Protein AF-A0A7S0U977-F1 (afdb_monomer)

InterPro domains:
  IPR024862 Transient receptor potential cation channel subfamily V [PTHR10582] (1-166)
  IPR056336 Calcium channel YVC1-like, C-terminal transmembrane domain [PF23317] (5-130)

Mean predicted aligned error: 15.38 Å

Solvent-accessible surface area (backbone atoms only — not comparable to full-atom values): 10959 Å² total; per-residue (Å²): 143,74,68,71,75,55,54,59,56,52,52,52,50,51,52,48,53,58,59,46,47,53,57,50,50,55,55,48,52,55,52,42,54,53,52,11,50,54,49,34,57,66,53,60,80,59,80,62,96,74,80,43,61,67,53,26,40,49,50,48,52,28,32,73,71,68,65,60,82,80,79,67,81,80,56,89,78,59,55,78,68,53,53,54,49,52,52,50,51,51,52,48,48,38,53,52,49,51,54,50,5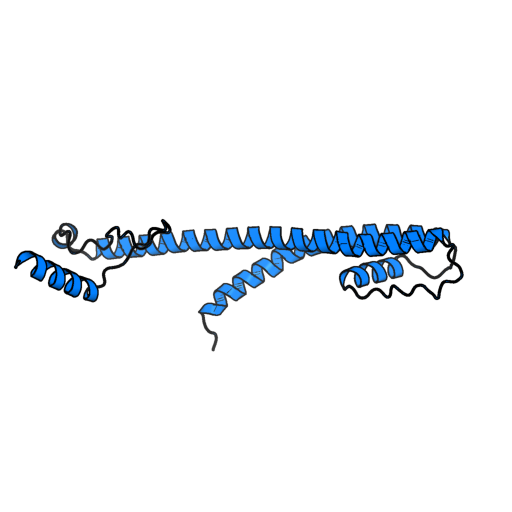1,52,54,52,48,50,53,47,50,50,51,53,49,50,53,50,52,52,51,51,54,52,51,50,50,52,53,49,52,50,52,54,54,51,54,64,67,74,50,52,81,71,56,75,69,38,77,90,70,54,66,71,54,90,52,92,67,62,100,78,79,60,84,55,82,54,73,74,50,75,73,56,50,54,54,52,52,53,55,56,54,54,70,73,75,114

Structure (mmCIF, N/CA/C/O backbone):
data_AF-A0A7S0U977-F1
#
_entry.id   AF-A0A7S0U977-F1
#
loop_
_atom_site.group_PDB
_atom_site.id
_atom_site.type_symbol
_atom_site.label_atom_id
_atom_site.label_alt_id
_atom_site.label_comp_id
_atom_site.label_asym_id
_atom_site.label_entity_id
_atom_site.label_seq_id
_atom_site.pdbx_PDB_ins_code
_atom_site.Cartn_x
_atom_site.Cartn_y
_atom_site.Cartn_z
_atom_site.occupancy
_atom_site.B_iso_or_equiv
_atom_site.auth_seq_id
_atom_site.auth_comp_id
_atom_site.auth_asym_id
_atom_site.auth_atom_id
_atom_site.pdbx_PDB_model_num
ATOM 1 N N . MET A 1 1 ? -4.313 -23.084 24.918 1.00 42.81 1 MET A N 1
ATOM 2 C CA . MET A 1 1 ? -3.864 -21.935 25.731 1.00 42.81 1 MET A CA 1
ATOM 3 C C . MET A 1 1 ? -3.754 -20.744 24.795 1.00 42.81 1 MET A C 1
ATOM 5 O O . MET A 1 1 ? -2.821 -20.695 24.010 1.00 42.81 1 MET A O 1
ATOM 9 N N . GLY A 1 2 ? -4.759 -19.874 24.771 1.00 50.16 2 GLY A N 1
ATOM 10 C CA . GLY A 1 2 ? -4.751 -18.655 23.964 1.00 50.16 2 GLY A CA 1
ATOM 11 C C . GLY A 1 2 ? -5.251 -17.534 24.854 1.00 50.16 2 GLY A C 1
ATOM 12 O O . GLY A 1 2 ? -6.345 -17.649 25.396 1.00 50.16 2 GLY A O 1
ATOM 13 N N . PHE A 1 3 ? -4.422 -16.521 25.080 1.00 55.84 3 PHE A N 1
ATOM 14 C CA . PHE A 1 3 ? -4.807 -15.356 25.865 1.00 55.84 3 PHE A CA 1
ATOM 15 C C . PHE A 1 3 ? -5.914 -14.614 25.094 1.00 55.84 3 PHE A C 1
ATOM 17 O O . PHE A 1 3 ? -5.659 -14.158 23.974 1.00 55.84 3 PHE A O 1
ATOM 24 N N . PRO A 1 4 ? -7.145 -14.526 25.630 1.00 61.62 4 PRO A N 1
ATOM 25 C CA . PRO A 1 4 ? -8.292 -13.964 24.914 1.00 61.62 4 PRO A CA 1
ATOM 26 C C . PRO A 1 4 ? -8.105 -12.487 24.531 1.00 61.62 4 PRO A C 1
ATOM 28 O O . PRO A 1 4 ? -8.719 -12.033 23.569 1.00 61.62 4 PRO A O 1
ATOM 31 N N . GLU A 1 5 ? -7.203 -11.768 25.203 1.00 61.00 5 GLU A N 1
ATOM 32 C CA . GLU A 1 5 ? -6.876 -10.369 24.900 1.00 61.00 5 GLU A CA 1
ATOM 33 C C . GLU A 1 5 ? -6.228 -10.176 23.519 1.00 61.00 5 GLU A C 1
ATOM 35 O O . GLU A 1 5 ? -6.575 -9.239 22.802 1.00 61.00 5 GLU A O 1
ATOM 40 N N . TYR A 1 6 ? -5.358 -11.089 23.070 1.00 73.94 6 TYR A N 1
ATOM 41 C CA . TYR A 1 6 ? -4.722 -10.962 21.749 1.00 73.94 6 TYR A CA 1
ATOM 42 C C . TYR A 1 6 ? -5.617 -11.448 20.605 1.00 73.94 6 TYR A C 1
ATOM 44 O O . TYR A 1 6 ? -5.390 -11.083 19.454 1.00 73.94 6 TYR A O 1
ATOM 52 N N . GLY A 1 7 ? -6.650 -12.246 20.896 1.00 75.62 7 GLY A N 1
ATOM 53 C CA . GLY A 1 7 ? -7.546 -12.789 19.873 1.00 75.62 7 GLY A CA 1
ATOM 54 C C . GLY A 1 7 ? -8.284 -11.692 19.106 1.00 75.62 7 GLY A C 1
ATOM 55 O O . GLY A 1 7 ? -8.335 -11.722 17.878 1.00 75.62 7 GLY A O 1
ATOM 56 N N . HIS A 1 8 ? -8.789 -10.683 19.817 1.00 74.25 8 HIS A N 1
ATOM 57 C CA . HIS A 1 8 ? -9.480 -9.555 19.195 1.00 74.25 8 HIS A CA 1
ATOM 58 C C . HIS A 1 8 ? -8.534 -8.714 18.323 1.00 74.25 8 HIS A C 1
ATOM 60 O O . HIS A 1 8 ? -8.847 -8.441 17.166 1.00 74.25 8 HIS A O 1
ATOM 66 N N . PHE A 1 9 ? -7.340 -8.397 18.832 1.00 74.12 9 PHE A N 1
ATOM 67 C CA . PHE A 1 9 ? -6.324 -7.648 18.089 1.00 74.12 9 PHE A CA 1
ATOM 68 C C . PHE A 1 9 ? -5.865 -8.376 16.816 1.00 74.12 9 PHE A C 1
ATOM 70 O O . PHE A 1 9 ? -5.783 -7.774 15.746 1.00 74.12 9 PHE A O 1
ATOM 77 N N . VAL A 1 10 ? -5.616 -9.686 16.901 1.00 80.94 10 VAL A N 1
ATOM 78 C CA . VAL A 1 10 ? -5.205 -10.491 15.741 1.00 80.94 10 VAL A CA 1
ATOM 79 C C . VAL A 1 10 ? -6.314 -10.545 14.689 1.00 80.94 10 VAL A C 1
ATOM 81 O O . VAL A 1 10 ? -6.022 -10.431 13.502 1.00 80.94 10 VAL A O 1
ATOM 84 N N . LEU A 1 11 ? -7.583 -10.666 15.092 1.00 79.06 11 LEU A N 1
ATOM 85 C CA . LEU A 1 11 ? -8.711 -10.643 14.154 1.00 79.06 11 LEU A CA 1
ATOM 86 C C . LEU A 1 11 ? -8.846 -9.284 13.450 1.00 79.06 11 LEU A C 1
ATOM 88 O O . LEU A 1 11 ? -9.057 -9.258 12.237 1.00 79.06 11 LEU A O 1
ATOM 92 N N . MET A 1 12 ? -8.657 -8.177 14.176 1.00 78.94 12 MET A N 1
ATOM 93 C CA . MET A 1 12 ? -8.619 -6.832 13.587 1.00 78.94 12 MET A CA 1
ATOM 94 C C . MET A 1 12 ? -7.490 -6.700 12.560 1.00 78.94 12 MET A C 1
ATOM 96 O O . MET A 1 12 ? -7.711 -6.240 11.439 1.00 78.94 12 MET A O 1
ATOM 100 N N . LEU A 1 13 ? -6.285 -7.149 12.921 1.00 80.69 13 LEU A N 1
ATOM 101 C CA . LEU A 1 13 ? -5.120 -7.106 12.042 1.00 80.69 13 LEU A CA 1
ATOM 102 C C . LEU A 1 13 ? -5.326 -7.961 10.789 1.00 80.69 13 LEU A C 1
ATOM 104 O O . LEU A 1 13 ? -5.004 -7.521 9.690 1.00 80.69 13 LEU A O 1
ATOM 108 N N . MET A 1 14 ? -5.906 -9.153 10.926 1.00 83.12 14 MET A N 1
ATOM 109 C CA . MET A 1 14 ? -6.178 -10.037 9.791 1.00 83.12 14 MET A CA 1
ATOM 110 C C . MET A 1 14 ? -7.205 -9.447 8.819 1.00 83.12 14 MET A C 1
ATOM 112 O O . MET A 1 14 ? -7.053 -9.606 7.608 1.00 83.12 14 MET A O 1
ATOM 116 N N . GLN A 1 15 ? -8.226 -8.745 9.317 1.00 79.62 15 GLN A N 1
ATOM 117 C CA . GLN A 1 15 ? -9.212 -8.071 8.465 1.00 79.62 15 GLN A CA 1
ATOM 118 C C . GLN A 1 15 ? -8.589 -6.909 7.687 1.00 79.62 15 GLN A C 1
ATOM 120 O O . GLN A 1 15 ? -8.769 -6.828 6.468 1.00 79.62 15 GLN A O 1
ATOM 125 N N . MET A 1 16 ? -7.793 -6.080 8.368 1.00 80.12 16 MET A N 1
ATOM 126 C CA . MET A 1 16 ? -7.003 -5.013 7.747 1.00 80.12 16 MET A CA 1
ATOM 127 C C . MET A 1 16 ? -6.047 -5.572 6.683 1.00 80.12 16 MET A C 1
ATOM 129 O O . MET A 1 16 ? -6.066 -5.148 5.527 1.00 80.12 16 MET A O 1
ATOM 133 N N . LEU A 1 17 ? -5.282 -6.612 7.027 1.00 82.00 17 LEU A N 1
ATOM 134 C CA . LEU A 1 17 ? -4.337 -7.249 6.113 1.00 82.00 17 LEU A CA 1
ATOM 135 C C . LEU A 1 17 ? -5.043 -7.858 4.899 1.00 82.00 17 LEU A C 1
ATOM 137 O O . LEU A 1 17 ? -4.557 -7.720 3.787 1.00 82.00 17 LEU A O 1
ATOM 141 N N . GLN A 1 18 ? -6.197 -8.505 5.044 1.00 81.38 18 GLN A N 1
ATOM 142 C CA . GLN A 1 18 ? -6.875 -9.087 3.884 1.00 81.38 18 GLN A CA 1
ATOM 143 C C . GLN A 1 18 ? -7.527 -8.039 2.978 1.00 81.38 18 GLN A C 1
ATOM 145 O O . GLN A 1 18 ? -7.440 -8.159 1.754 1.00 81.38 18 GLN A O 1
ATOM 150 N N . GLN A 1 19 ? -8.224 -7.050 3.534 1.00 80.25 19 GLN A N 1
ATOM 151 C CA . GLN A 1 19 ? -8.992 -6.099 2.731 1.00 80.25 19 GLN A CA 1
ATOM 152 C C . GLN A 1 19 ? -8.109 -5.023 2.097 1.00 80.25 19 GLN A C 1
ATOM 154 O O . GLN A 1 19 ? -8.249 -4.746 0.899 1.00 80.25 19 GLN A O 1
ATOM 159 N N . ASP A 1 20 ? -7.193 -4.452 2.874 1.00 82.75 20 ASP A N 1
ATOM 160 C CA . ASP A 1 20 ? -6.432 -3.280 2.448 1.00 82.75 20 ASP A CA 1
ATOM 161 C C . ASP A 1 20 ? -5.230 -3.691 1.592 1.00 82.75 20 ASP A C 1
ATOM 163 O O . ASP A 1 20 ? -4.951 -3.045 0.578 1.00 82.75 20 ASP A O 1
ATOM 167 N N . MET A 1 21 ? -4.618 -4.853 1.866 1.00 83.19 21 MET A N 1
ATOM 168 C CA . MET A 1 21 ? -3.539 -5.377 1.015 1.00 83.19 21 MET A CA 1
ATOM 169 C C . MET A 1 21 ? -4.013 -5.761 -0.388 1.00 83.19 21 MET A C 1
ATOM 171 O O . MET A 1 21 ? -3.238 -5.649 -1.335 1.00 83.19 21 MET A O 1
ATOM 175 N N . ARG A 1 22 ? -5.272 -6.190 -0.574 1.00 84.56 22 ARG A N 1
ATOM 176 C CA . ARG A 1 22 ? -5.789 -6.506 -1.923 1.00 84.56 22 ARG A CA 1
ATOM 177 C C . ARG A 1 22 ? -5.896 -5.260 -2.797 1.00 84.56 22 ARG A C 1
ATOM 179 O O . ARG A 1 22 ? -5.489 -5.288 -3.955 1.00 84.56 22 ARG A O 1
ATOM 186 N N . LYS A 1 23 ? -6.422 -4.164 -2.243 1.00 82.44 23 LYS A N 1
ATOM 187 C CA . LYS A 1 23 ? -6.520 -2.873 -2.945 1.00 82.44 23 LYS A CA 1
ATOM 188 C C . LYS A 1 23 ? -5.128 -2.305 -3.221 1.00 82.44 23 LYS A C 1
ATOM 190 O O . LYS A 1 23 ? -4.856 -1.858 -4.332 1.00 82.44 23 LYS A O 1
ATOM 195 N N . PHE A 1 24 ? -4.234 -2.407 -2.240 1.00 82.81 24 PHE A N 1
ATOM 196 C CA . PHE A 1 24 ? -2.827 -2.041 -2.371 1.00 82.81 24 PHE A CA 1
ATOM 197 C C . PHE A 1 24 ? -2.136 -2.800 -3.510 1.00 82.81 24 PHE A C 1
ATOM 199 O O . PHE A 1 24 ? -1.517 -2.187 -4.377 1.00 82.81 24 PHE A O 1
ATOM 206 N N . PHE A 1 25 ? -2.296 -4.126 -3.556 1.00 85.94 25 PHE A N 1
ATOM 207 C CA . PHE A 1 25 ? -1.693 -4.957 -4.593 1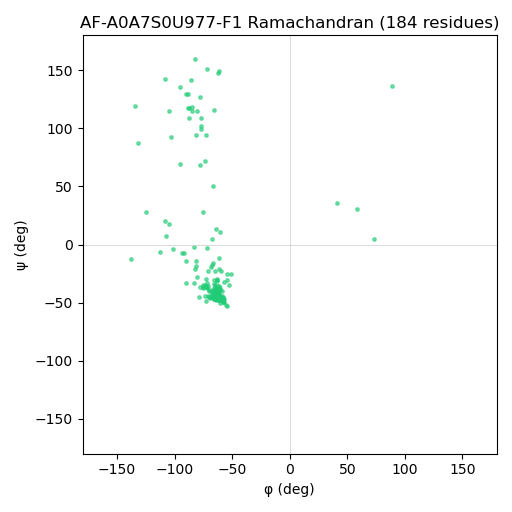.00 85.94 25 PHE A CA 1
ATOM 208 C C . PHE A 1 25 ? -2.228 -4.609 -5.988 1.00 85.94 25 PHE A C 1
ATOM 210 O O . PHE A 1 25 ? -1.456 -4.556 -6.941 1.00 85.94 25 PHE A O 1
ATOM 217 N N . ALA A 1 26 ? -3.521 -4.298 -6.116 1.00 88.69 26 ALA A N 1
ATOM 218 C CA . ALA A 1 26 ? -4.096 -3.868 -7.391 1.00 88.69 26 ALA A CA 1
ATOM 219 C C . ALA A 1 26 ? -3.459 -2.565 -7.910 1.00 88.69 26 ALA A C 1
ATOM 221 O O . ALA A 1 26 ? -3.081 -2.489 -9.078 1.00 88.69 26 ALA A O 1
ATOM 222 N N . ILE A 1 27 ? -3.288 -1.561 -7.042 1.00 88.12 27 ILE A N 1
ATOM 223 C CA . ILE A 1 27 ? -2.632 -0.291 -7.397 1.00 88.12 27 ILE A CA 1
ATOM 224 C C . ILE A 1 27 ? -1.157 -0.526 -7.743 1.00 88.12 27 ILE A C 1
ATOM 226 O O . ILE A 1 27 ? -0.656 0.019 -8.727 1.00 88.12 27 ILE A O 1
ATOM 230 N N . TYR A 1 28 ? -0.475 -1.381 -6.978 1.00 88.50 28 TYR A N 1
ATOM 231 C CA . TYR A 1 28 ? 0.904 -1.764 -7.256 1.00 88.50 28 TYR A CA 1
ATOM 232 C C . TYR A 1 28 ? 1.066 -2.388 -8.647 1.00 88.50 28 TYR A C 1
ATOM 234 O O . TYR A 1 28 ? 1.952 -1.976 -9.392 1.00 88.50 28 TYR A O 1
ATOM 242 N N . VAL A 1 29 ? 0.196 -3.327 -9.030 1.00 90.31 29 VAL A N 1
ATOM 243 C CA . VAL A 1 29 ? 0.248 -3.967 -10.353 1.00 90.31 29 VAL A CA 1
ATOM 244 C C . VAL A 1 29 ? 0.111 -2.931 -11.476 1.00 90.31 29 VAL A C 1
ATOM 246 O O . VAL A 1 29 ? 0.851 -3.007 -12.453 1.00 90.31 29 VAL A O 1
ATOM 249 N N . ILE A 1 30 ? -0.757 -1.923 -11.328 1.00 91.31 30 ILE A N 1
ATOM 250 C CA . ILE A 1 30 ? -0.905 -0.842 -12.321 1.00 91.31 30 ILE A CA 1
ATOM 251 C C . ILE A 1 30 ? 0.411 -0.072 -12.496 1.00 91.31 30 ILE A C 1
ATOM 253 O O . ILE A 1 30 ? 0.860 0.134 -13.627 1.00 91.31 30 ILE A O 1
ATOM 257 N N . PHE A 1 31 ? 1.054 0.321 -11.392 1.00 89.19 31 PHE A N 1
ATOM 258 C CA . PHE A 1 31 ? 2.356 0.985 -11.455 1.00 89.19 31 PHE A CA 1
ATOM 259 C C . PHE A 1 31 ? 3.427 0.070 -12.047 1.00 89.19 31 PHE A C 1
ATOM 261 O O . PHE A 1 31 ? 4.182 0.518 -12.907 1.00 89.19 31 PHE A O 1
ATOM 268 N N . LEU A 1 32 ? 3.469 -1.202 -11.642 1.00 90.94 32 LEU A N 1
ATOM 269 C CA . LEU A 1 32 ? 4.427 -2.177 -12.154 1.00 90.94 32 LEU A CA 1
ATOM 270 C C . LEU A 1 32 ? 4.349 -2.256 -13.681 1.00 90.94 32 LEU A C 1
ATOM 272 O O . LEU A 1 32 ? 5.357 -2.033 -14.339 1.00 90.94 32 LEU A O 1
ATOM 276 N N . PHE A 1 33 ? 3.158 -2.445 -14.254 1.00 92.19 33 PHE A N 1
ATOM 277 C CA . PHE A 1 33 ? 2.984 -2.450 -15.710 1.00 92.19 33 PHE A CA 1
ATOM 278 C C . PHE A 1 33 ? 3.425 -1.133 -16.366 1.00 92.19 33 PHE A C 1
ATOM 280 O O . PHE A 1 33 ? 4.123 -1.167 -17.380 1.00 92.19 33 PHE A O 1
ATOM 287 N N . GLY A 1 34 ? 3.061 0.018 -15.791 1.00 91.00 34 GLY A N 1
ATOM 288 C CA . GLY A 1 34 ? 3.433 1.329 -16.330 1.00 91.00 34 GLY A CA 1
ATOM 289 C C . GLY A 1 34 ? 4.947 1.550 -16.371 1.00 91.00 34 GLY A C 1
ATOM 290 O O . GLY A 1 34 ? 5.496 1.925 -17.407 1.00 91.00 34 GLY A O 1
ATOM 291 N N . PHE A 1 35 ? 5.642 1.263 -15.272 1.00 88.75 35 PHE A N 1
ATOM 292 C CA . PHE A 1 35 ? 7.093 1.420 -15.193 1.00 88.75 35 PHE A CA 1
ATOM 293 C C . PHE A 1 35 ? 7.844 0.360 -16.002 1.00 88.75 35 PHE A C 1
ATOM 295 O O . PHE A 1 35 ? 8.824 0.698 -16.662 1.00 88.75 35 PHE A O 1
ATOM 302 N N . SER A 1 36 ? 7.370 -0.889 -16.034 1.00 89.44 36 SER A N 1
ATOM 303 C CA . SER A 1 36 ? 7.948 -1.931 -16.891 1.00 89.44 36 SER A CA 1
ATOM 304 C C . SER A 1 36 ? 7.833 -1.583 -18.370 1.00 89.44 36 SER A C 1
ATOM 306 O O . SER A 1 36 ? 8.777 -1.807 -19.120 1.00 89.44 36 SER A O 1
ATOM 308 N N . HIS A 1 37 ? 6.720 -0.979 -18.790 1.00 89.25 37 HIS A N 1
ATOM 309 C CA . HIS A 1 37 ? 6.550 -0.504 -20.160 1.00 89.25 37 HIS A CA 1
ATOM 310 C C . HIS A 1 37 ? 7.484 0.674 -20.487 1.00 89.25 37 HIS A C 1
ATOM 312 O O . HIS A 1 37 ? 8.100 0.691 -21.551 1.00 89.25 37 HIS A O 1
ATOM 318 N N . LEU A 1 38 ? 7.639 1.635 -19.567 1.00 87.38 38 LEU A N 1
ATOM 319 C CA . LEU A 1 38 ? 8.572 2.760 -19.731 1.00 87.38 38 LEU A CA 1
ATOM 320 C C . LEU A 1 38 ? 10.031 2.296 -19.837 1.00 87.38 38 LEU A C 1
ATOM 322 O O . LEU A 1 38 ? 10.757 2.764 -20.711 1.00 87.38 38 LEU A O 1
ATOM 326 N N . LEU A 1 39 ? 10.445 1.356 -18.983 1.00 82.38 39 LEU A N 1
ATOM 327 C CA . LEU A 1 39 ? 11.782 0.763 -19.033 1.00 82.38 39 LEU A CA 1
ATOM 328 C C . LEU A 1 39 ? 11.995 -0.024 -20.328 1.00 82.38 39 LEU A C 1
ATOM 330 O O . LEU A 1 39 ? 13.020 0.149 -20.978 1.00 82.38 39 LEU A O 1
ATOM 334 N N . TYR A 1 40 ? 11.011 -0.826 -20.741 1.00 84.38 40 TYR A N 1
ATOM 335 C CA . TYR A 1 40 ? 11.078 -1.583 -21.990 1.00 84.38 40 TYR A CA 1
ATOM 336 C C . TYR A 1 40 ? 11.283 -0.672 -23.208 1.00 84.38 40 TYR A C 1
ATOM 338 O O . TYR A 1 40 ? 12.202 -0.911 -23.982 1.00 84.38 40 TYR A O 1
ATOM 346 N N . ILE A 1 41 ? 10.518 0.420 -23.335 1.00 83.44 41 ILE A N 1
ATOM 347 C CA . ILE A 1 41 ? 10.686 1.387 -24.438 1.00 83.44 41 ILE A CA 1
ATOM 348 C C . ILE A 1 41 ? 12.054 2.074 -24.390 1.00 83.44 41 ILE A C 1
ATOM 350 O O . ILE A 1 41 ? 12.691 2.265 -25.425 1.00 83.44 41 ILE A O 1
ATOM 354 N N . SER A 1 42 ? 12.505 2.458 -23.194 1.00 78.00 42 SER A N 1
ATOM 355 C CA . SER A 1 42 ? 13.794 3.129 -23.014 1.00 78.00 42 SER A CA 1
ATOM 356 C C . SER A 1 42 ? 14.977 2.242 -23.426 1.00 78.00 42 SER A C 1
ATOM 358 O O . SER A 1 42 ? 15.997 2.762 -23.875 1.00 78.00 42 SER A O 1
ATOM 360 N N . SER A 1 43 ? 14.840 0.922 -23.278 1.00 70.94 43 SER A N 1
ATOM 361 C CA . SER A 1 43 ? 15.856 -0.072 -23.637 1.00 70.94 43 SER A CA 1
ATOM 362 C C . SER A 1 43 ? 15.732 -0.584 -25.082 1.00 70.94 43 SER A C 1
ATOM 364 O O . SER A 1 43 ? 16.750 -0.846 -25.720 1.00 70.94 43 SER A O 1
ATOM 366 N N . ASP A 1 44 ? 14.516 -0.677 -25.634 1.00 66.31 44 ASP A N 1
ATOM 367 C CA . ASP A 1 44 ? 14.249 -1.146 -27.010 1.00 66.31 44 ASP A CA 1
ATOM 368 C C . ASP A 1 44 ? 14.870 -0.226 -28.076 1.00 66.31 44 ASP A C 1
ATOM 370 O O . ASP A 1 44 ? 15.335 -0.669 -29.126 1.00 66.31 44 ASP A O 1
ATOM 374 N N . GLN A 1 45 ? 15.003 1.067 -27.761 1.00 61.16 45 GLN A N 1
ATOM 375 C CA . GLN A 1 45 ? 15.629 2.056 -28.642 1.00 61.16 45 GLN A CA 1
ATOM 376 C C . GLN A 1 45 ? 17.110 1.759 -28.970 1.00 61.16 45 GLN A C 1
ATOM 378 O O . GLN A 1 45 ? 17.679 2.397 -29.859 1.00 61.16 45 GLN A O 1
ATOM 383 N N . GLN A 1 46 ? 17.743 0.811 -28.269 1.00 57.69 46 GLN A N 1
ATOM 384 C CA . GLN A 1 46 ? 19.174 0.520 -28.353 1.00 57.69 46 GLN A CA 1
ATOM 385 C C . GLN A 1 46 ? 19.518 -0.940 -28.687 1.00 57.69 46 GLN A C 1
ATOM 387 O O . GLN A 1 46 ? 20.606 -1.384 -28.360 1.00 57.69 46 GLN A O 1
ATOM 392 N N . ASN A 1 47 ? 18.646 -1.668 -29.397 1.00 51.59 47 ASN A N 1
ATOM 393 C CA . ASN A 1 47 ? 18.967 -2.862 -30.207 1.00 51.59 47 ASN A CA 1
ATOM 394 C C . ASN A 1 47 ? 19.977 -3.878 -29.601 1.00 51.59 47 ASN A C 1
ATOM 396 O O . ASN A 1 47 ? 20.781 -4.478 -30.319 1.00 51.59 47 ASN A O 1
ATOM 400 N N . SER A 1 48 ? 19.945 -4.086 -28.283 1.00 56.06 48 SER A N 1
ATOM 401 C CA . SER A 1 48 ? 20.685 -5.126 -27.570 1.00 56.06 48 SER A CA 1
ATOM 402 C C . SER A 1 48 ? 19.684 -6.229 -27.225 1.00 56.06 48 SER A C 1
ATOM 404 O O . SER A 1 48 ? 18.945 -6.161 -26.250 1.00 56.06 48 SER A O 1
ATOM 406 N N . GLY A 1 49 ? 19.585 -7.219 -28.115 1.00 55.72 49 GLY A N 1
ATOM 407 C CA . GLY A 1 49 ? 18.489 -8.194 -28.204 1.00 55.72 49 GLY A CA 1
ATOM 408 C C . GLY A 1 49 ? 18.317 -9.195 -27.051 1.00 55.72 49 GLY A C 1
ATOM 409 O O . GLY A 1 49 ? 18.171 -10.383 -27.318 1.00 55.72 49 GLY A O 1
ATOM 410 N N . TYR A 1 50 ? 18.283 -8.747 -25.795 1.00 58.41 50 TYR A N 1
ATOM 411 C CA . TYR A 1 50 ? 17.996 -9.592 -24.632 1.00 58.41 50 TYR A CA 1
ATOM 412 C C . TYR A 1 50 ? 17.073 -8.960 -23.584 1.00 58.41 50 TYR A C 1
ATOM 414 O O . TYR A 1 50 ? 16.580 -9.696 -22.737 1.00 58.41 50 TYR A O 1
ATOM 422 N N . PHE A 1 51 ? 16.793 -7.650 -23.622 1.00 72.00 51 PHE A N 1
ATOM 423 C CA . PHE A 1 51 ? 15.907 -7.033 -22.630 1.00 72.00 51 PHE A CA 1
ATOM 424 C C . PHE A 1 51 ? 14.436 -7.259 -22.992 1.00 72.00 51 PHE A C 1
ATOM 426 O O . PHE A 1 51 ? 13.840 -6.528 -23.785 1.00 72.00 51 PHE A O 1
ATOM 433 N N . SER A 1 52 ? 13.845 -8.307 -22.426 1.00 83.44 52 SER A N 1
ATOM 434 C CA . SER A 1 52 ? 12.427 -8.600 -22.615 1.00 83.44 52 SER A CA 1
ATOM 435 C C . SER A 1 52 ? 11.570 -7.759 -21.669 1.00 83.44 52 SER A C 1
ATOM 437 O O . SER A 1 52 ? 12.008 -7.334 -20.602 1.00 83.44 52 SER A O 1
ATOM 439 N N . PHE A 1 53 ? 10.286 -7.595 -21.994 1.00 84.94 53 PHE A N 1
ATOM 440 C CA . PHE A 1 53 ? 9.316 -6.981 -21.078 1.00 84.94 53 PHE A CA 1
ATOM 441 C C . PHE A 1 53 ? 9.306 -7.653 -19.688 1.00 84.94 53 PHE A C 1
ATOM 443 O O . PHE A 1 53 ? 9.145 -6.986 -18.669 1.00 84.94 53 PHE A O 1
ATOM 450 N N . LEU A 1 54 ? 9.527 -8.972 -19.630 1.00 86.19 54 LEU A N 1
ATOM 451 C CA . LEU A 1 54 ? 9.645 -9.709 -18.369 1.00 86.19 54 LEU A CA 1
ATOM 452 C C . LEU A 1 54 ? 10.877 -9.302 -17.549 1.00 86.19 54 LEU A C 1
ATOM 454 O O . LEU A 1 54 ? 10.790 -9.260 -16.323 1.00 86.19 54 LEU A O 1
ATOM 458 N N . ASP A 1 55 ? 11.989 -8.950 -18.195 1.00 84.06 55 ASP A N 1
ATOM 459 C CA . ASP A 1 55 ? 13.181 -8.440 -17.513 1.00 84.06 55 ASP A CA 1
ATOM 460 C C . ASP A 1 55 ? 12.915 -7.038 -16.958 1.00 84.06 55 ASP A C 1
ATOM 462 O O . ASP A 1 55 ? 13.222 -6.763 -15.798 1.00 84.06 55 ASP A O 1
ATOM 466 N N . ALA A 1 56 ? 12.212 -6.191 -17.718 1.00 86.69 56 ALA A N 1
ATOM 467 C CA . ALA A 1 56 ? 11.727 -4.896 -17.237 1.00 86.69 56 ALA A CA 1
ATOM 468 C C . ALA A 1 56 ? 10.770 -5.035 -16.039 1.00 86.69 56 ALA A C 1
ATOM 470 O O . ALA A 1 56 ? 10.814 -4.239 -15.096 1.00 86.69 56 ALA A O 1
ATOM 471 N N . MET A 1 57 ? 9.917 -6.063 -16.045 1.00 89.19 57 MET A N 1
ATOM 472 C CA . MET A 1 57 ? 9.042 -6.398 -14.918 1.00 89.19 57 MET A CA 1
ATOM 473 C C . MET A 1 57 ? 9.824 -6.886 -13.703 1.00 89.19 57 MET A C 1
ATOM 475 O O . MET A 1 57 ? 9.536 -6.465 -12.582 1.00 89.19 57 MET A O 1
ATOM 479 N N . ARG A 1 58 ? 10.853 -7.710 -13.910 1.00 87.50 58 ARG A N 1
ATOM 480 C CA . ARG A 1 58 ? 11.750 -8.161 -12.842 1.00 87.50 58 ARG A CA 1
ATOM 481 C C . ARG A 1 58 ? 12.491 -6.989 -12.199 1.00 87.50 58 ARG A C 1
ATOM 483 O O . ARG A 1 58 ? 12.520 -6.911 -10.972 1.00 87.50 58 ARG A O 1
ATOM 490 N N . VAL A 1 59 ? 13.044 -6.078 -13.000 1.00 85.25 59 VAL A N 1
ATOM 491 C CA . VAL A 1 59 ? 13.733 -4.873 -12.507 1.00 85.25 59 VAL A CA 1
ATOM 492 C C . VAL A 1 59 ? 12.759 -3.973 -11.744 1.00 85.25 59 VAL A C 1
ATOM 494 O O . VAL A 1 59 ? 13.067 -3.555 -10.631 1.00 85.25 59 VAL A O 1
ATOM 497 N N . GLY A 1 60 ? 11.551 -3.744 -12.273 1.00 86.75 60 GLY A N 1
ATOM 498 C CA . GLY A 1 60 ? 10.508 -2.980 -11.577 1.00 86.75 60 GLY A CA 1
ATOM 499 C C . GLY A 1 60 ? 10.066 -3.613 -10.249 1.00 86.75 60 GLY A C 1
ATOM 500 O O . GLY A 1 60 ? 9.814 -2.907 -9.274 1.00 86.75 60 GLY A O 1
ATOM 501 N N . PHE A 1 61 ? 10.023 -4.945 -10.166 1.00 87.75 61 PHE A N 1
ATOM 502 C CA . PHE A 1 61 ? 9.746 -5.657 -8.916 1.00 87.75 61 PHE A CA 1
ATOM 503 C C . PHE A 1 61 ? 10.898 -5.523 -7.907 1.00 87.75 61 PHE A C 1
ATOM 505 O O . PHE A 1 61 ? 10.671 -5.199 -6.740 1.00 87.75 61 PHE A O 1
ATOM 512 N N . GLN A 1 62 ? 12.144 -5.706 -8.355 1.00 87.50 62 GLN A N 1
ATOM 513 C CA . GLN A 1 62 ? 13.333 -5.520 -7.517 1.00 87.50 62 GLN A CA 1
ATOM 514 C C . GLN A 1 62 ? 13.479 -4.073 -7.030 1.00 87.50 62 GLN A C 1
ATOM 516 O O . GLN A 1 62 ? 13.958 -3.863 -5.916 1.00 87.50 62 GLN A O 1
ATOM 521 N N . ALA A 1 63 ? 13.031 -3.085 -7.812 1.00 85.94 63 ALA A N 1
ATOM 522 C CA . ALA A 1 63 ? 13.064 -1.669 -7.439 1.00 85.94 63 ALA A CA 1
ATOM 523 C C . ALA A 1 63 ? 12.221 -1.387 -6.192 1.00 85.94 63 ALA A C 1
ATOM 525 O O . ALA A 1 63 ? 12.657 -0.650 -5.309 1.00 85.94 63 ALA A O 1
ATOM 526 N N . VAL A 1 64 ? 11.069 -2.051 -6.060 1.00 84.31 64 VAL A N 1
ATOM 527 C CA . VAL A 1 64 ? 10.228 -1.956 -4.857 1.00 84.31 64 VAL A CA 1
ATOM 528 C C . VAL A 1 64 ? 10.862 -2.645 -3.657 1.00 84.31 64 VAL A C 1
ATOM 530 O O . VAL A 1 64 ? 10.812 -2.112 -2.551 1.00 84.31 64 VAL A O 1
ATOM 533 N N . LEU A 1 65 ? 11.504 -3.797 -3.866 1.00 85.62 65 LEU A N 1
ATOM 534 C CA . LEU A 1 65 ? 12.266 -4.478 -2.815 1.00 85.62 65 LEU A CA 1
ATOM 535 C C . LEU A 1 65 ? 13.572 -3.758 -2.453 1.00 85.62 65 LEU A C 1
ATOM 537 O O . LEU A 1 65 ? 14.268 -4.206 -1.545 1.00 85.62 65 LEU A O 1
ATOM 541 N N . GLN A 1 66 ? 13.904 -2.664 -3.146 1.00 83.19 66 GLN A N 1
ATOM 542 C CA . GLN A 1 66 ? 15.165 -1.937 -3.003 1.00 83.19 66 GLN A CA 1
ATOM 543 C C . GLN A 1 66 ? 16.395 -2.819 -3.292 1.00 83.19 66 GLN A C 1
ATOM 545 O O . GLN A 1 66 ? 17.467 -2.620 -2.730 1.00 83.19 66 GLN A O 1
ATOM 550 N N . GLN A 1 67 ? 16.236 -3.809 -4.175 1.00 85.12 67 GLN A N 1
ATOM 551 C CA . GLN A 1 67 ? 17.254 -4.800 -4.547 1.00 85.12 67 GLN A CA 1
ATOM 552 C C . GLN A 1 67 ? 17.799 -4.589 -5.968 1.00 85.12 67 GLN A C 1
ATOM 554 O O . GLN A 1 67 ? 18.313 -5.525 -6.578 1.00 85.12 67 GLN A O 1
ATOM 559 N N . VAL A 1 68 ? 17.651 -3.390 -6.534 1.00 80.94 68 VAL A N 1
ATOM 560 C CA . VAL A 1 68 ? 18.190 -3.094 -7.868 1.00 80.94 68 VAL A CA 1
ATOM 561 C C . VAL A 1 68 ? 19.684 -2.844 -7.766 1.00 80.94 68 VAL A C 1
ATOM 563 O O . VAL A 1 68 ? 20.126 -1.983 -7.008 1.00 80.94 68 VAL A O 1
ATOM 566 N N . ASP A 1 69 ? 20.449 -3.574 -8.570 1.00 76.06 69 ASP A N 1
ATOM 567 C CA . ASP A 1 69 ? 21.855 -3.272 -8.782 1.00 76.06 69 ASP A CA 1
ATOM 568 C C . ASP A 1 69 ? 21.966 -2.073 -9.732 1.00 76.06 69 ASP A C 1
ATOM 570 O O . ASP A 1 69 ? 21.630 -2.158 -10.913 1.00 76.06 69 ASP A O 1
ATOM 574 N N . LEU A 1 70 ? 22.376 -0.925 -9.190 1.00 67.50 70 LEU A N 1
ATOM 575 C CA . LEU A 1 70 ? 22.543 0.321 -9.944 1.00 67.50 70 LEU A CA 1
ATOM 576 C C . LEU A 1 70 ? 23.898 0.393 -10.662 1.00 67.50 70 LEU A C 1
ATOM 578 O O . LEU A 1 70 ? 24.153 1.361 -11.382 1.00 67.50 70 LEU A O 1
ATOM 582 N N . ASN A 1 71 ? 24.765 -0.612 -10.498 1.00 63.34 71 ASN A N 1
ATOM 583 C CA . ASN A 1 71 ? 26.064 -0.668 -11.161 1.00 63.34 71 ASN A CA 1
ATOM 584 C C . ASN A 1 71 ? 25.906 -1.115 -12.624 1.00 63.34 71 ASN A C 1
ATOM 586 O O . ASN A 1 71 ? 26.358 -2.183 -13.034 1.00 63.34 71 ASN A O 1
ATOM 590 N N . MET A 1 72 ? 25.290 -0.261 -13.444 1.00 60.25 72 MET A N 1
ATOM 591 C CA . MET A 1 72 ? 25.177 -0.438 -14.898 1.00 60.25 72 MET A CA 1
ATOM 592 C C . MET A 1 72 ? 26.498 -0.135 -15.642 1.00 60.25 72 MET A C 1
ATOM 594 O O . MET A 1 72 ? 26.488 0.256 -16.806 1.00 60.25 72 MET A O 1
ATOM 598 N N . GLU A 1 73 ? 27.658 -0.315 -14.998 1.00 52.06 73 GLU A N 1
ATOM 599 C CA . GLU A 1 73 ? 28.985 -0.067 -15.594 1.00 52.06 73 GLU A CA 1
ATOM 600 C C . GLU A 1 73 ? 29.327 -1.032 -16.745 1.00 52.06 73 GLU A C 1
ATOM 602 O O . GLU A 1 73 ? 30.236 -0.767 -17.535 1.00 52.06 73 GLU A O 1
ATOM 607 N N . ASN A 1 74 ? 28.602 -2.147 -16.876 1.00 49.00 74 ASN A N 1
ATOM 608 C CA . ASN A 1 74 ? 28.931 -3.205 -17.833 1.00 49.00 74 ASN A CA 1
ATOM 609 C C . ASN A 1 74 ? 28.247 -3.076 -19.202 1.00 49.00 74 ASN A C 1
ATOM 611 O O . ASN A 1 74 ? 28.628 -3.785 -20.135 1.00 49.00 74 ASN A O 1
ATOM 615 N N . GLU A 1 75 ? 27.311 -2.145 -19.390 1.00 52.28 75 GLU A N 1
ATOM 616 C CA . GLU A 1 75 ? 26.644 -1.955 -20.682 1.00 52.28 75 GLU A CA 1
ATOM 617 C C . GLU A 1 75 ? 27.319 -0.850 -21.505 1.00 52.28 75 GLU A C 1
ATOM 619 O O . GLU A 1 75 ? 26.764 0.212 -21.777 1.00 52.28 75 GLU A O 1
ATOM 624 N N . LYS A 1 76 ? 28.543 -1.135 -21.971 1.00 48.97 76 LYS A N 1
ATOM 625 C CA . LYS A 1 76 ? 29.340 -0.291 -22.894 1.00 48.97 76 LYS A CA 1
ATOM 626 C C . LYS A 1 76 ? 28.689 -0.037 -24.272 1.00 48.97 76 LYS A C 1
ATOM 628 O O . LYS A 1 76 ? 29.358 0.450 -25.180 1.00 48.97 76 LYS A O 1
ATOM 633 N N . GLN A 1 77 ? 27.418 -0.389 -24.452 1.00 53.59 77 GLN A N 1
ATOM 634 C CA . GLN A 1 77 ? 26.651 -0.223 -25.690 1.00 53.59 77 GLN A CA 1
ATOM 635 C C . GLN A 1 77 ? 25.515 0.799 -25.560 1.00 53.59 77 GLN A C 1
ATOM 637 O O . GLN A 1 77 ? 24.906 1.153 -26.569 1.00 53.59 77 GLN A O 1
ATOM 642 N N . LEU A 1 78 ? 25.262 1.315 -24.352 1.00 56.50 78 LEU A N 1
ATOM 643 C CA . LEU A 1 78 ? 24.279 2.365 -24.140 1.00 56.50 78 LEU A CA 1
ATOM 644 C C . LEU A 1 78 ? 24.928 3.749 -24.312 1.00 56.50 78 LEU A C 1
ATOM 646 O O . LEU A 1 78 ? 25.970 4.051 -23.732 1.00 56.50 78 LEU A O 1
ATOM 650 N N . GLY A 1 79 ? 24.323 4.619 -25.122 1.00 60.78 79 GLY A N 1
ATOM 651 C CA . GLY A 1 79 ? 24.734 6.022 -25.217 1.00 60.78 79 GLY A CA 1
ATOM 652 C C . GLY A 1 79 ? 24.577 6.754 -23.868 1.00 60.78 79 GLY A C 1
ATOM 653 O O . GLY A 1 79 ? 23.645 6.457 -23.125 1.00 60.78 79 GLY A O 1
ATOM 654 N N . PRO A 1 80 ? 25.407 7.766 -23.543 1.00 63.66 80 PRO A N 1
ATOM 655 C CA . PRO A 1 80 ? 25.378 8.430 -22.229 1.00 63.66 80 PRO A CA 1
ATOM 656 C C . PRO A 1 80 ? 23.999 8.975 -21.818 1.00 63.66 80 PRO A C 1
ATOM 658 O O . PRO A 1 80 ? 23.656 9.018 -20.641 1.00 63.66 80 PRO A O 1
ATOM 661 N N . TRP A 1 81 ? 23.190 9.381 -22.798 1.00 60.91 81 TRP A N 1
ATOM 662 C CA . TRP A 1 81 ? 21.856 9.932 -22.575 1.00 60.91 81 TRP A CA 1
ATOM 663 C C . TRP A 1 81 ? 20.817 8.868 -22.203 1.00 60.91 81 TRP A C 1
ATOM 665 O O . TRP A 1 81 ? 19.956 9.150 -21.376 1.00 60.91 81 TRP A O 1
ATOM 675 N N . SER A 1 82 ? 20.896 7.649 -22.750 1.00 71.12 82 SER A N 1
ATOM 676 C CA . SER A 1 82 ? 19.936 6.581 -22.436 1.00 71.12 82 SER A CA 1
ATOM 677 C C . SER A 1 82 ? 20.187 5.976 -21.055 1.00 71.12 82 SER A C 1
ATOM 679 O O . SER A 1 82 ? 19.228 5.744 -20.324 1.00 71.12 82 SER A O 1
ATOM 681 N N . VAL A 1 83 ? 21.452 5.821 -20.643 1.00 74.50 83 VAL A N 1
ATOM 682 C CA . VAL A 1 83 ? 21.806 5.342 -19.290 1.00 74.50 83 VAL A CA 1
ATOM 683 C C . VAL A 1 83 ? 21.262 6.281 -18.214 1.00 74.50 83 VAL A C 1
ATOM 685 O O . VAL A 1 83 ? 20.626 5.838 -17.259 1.00 74.50 83 VAL A O 1
ATOM 688 N N . ASN A 1 84 ? 21.450 7.592 -18.398 1.00 80.38 84 ASN A N 1
ATOM 689 C CA . ASN A 1 84 ? 20.938 8.594 -17.465 1.00 80.38 84 ASN A CA 1
ATOM 690 C C . ASN A 1 84 ? 19.405 8.566 -17.383 1.00 80.38 84 ASN A C 1
ATOM 692 O O . ASN A 1 84 ? 18.854 8.694 -16.293 1.00 80.38 84 ASN A O 1
ATOM 696 N N . LEU A 1 85 ? 18.709 8.369 -18.509 1.00 81.94 85 LEU A N 1
ATOM 697 C CA . LEU A 1 85 ? 17.248 8.264 -18.524 1.00 81.94 85 LEU A CA 1
ATOM 698 C C . LEU A 1 85 ? 16.751 7.012 -17.794 1.00 81.94 85 LEU A C 1
ATOM 700 O O . LEU A 1 85 ? 15.859 7.129 -16.956 1.00 81.94 85 LEU A O 1
ATOM 704 N N . VAL A 1 86 ? 17.345 5.843 -18.049 1.00 80.44 86 VAL A N 1
ATOM 705 C CA . VAL A 1 86 ? 16.988 4.593 -17.355 1.00 80.44 86 VAL A CA 1
ATOM 706 C C . VAL A 1 86 ? 17.217 4.729 -15.849 1.00 80.44 86 VAL A C 1
ATOM 708 O O . VAL A 1 86 ? 16.326 4.408 -15.063 1.00 80.44 86 VAL A O 1
ATOM 711 N N . LEU A 1 87 ? 18.360 5.285 -15.438 1.00 82.38 87 LEU A N 1
ATOM 712 C CA . LEU A 1 87 ? 18.676 5.520 -14.029 1.00 82.38 87 LEU A CA 1
ATOM 713 C C . LEU A 1 87 ? 17.662 6.467 -13.374 1.00 82.38 87 LEU A C 1
ATOM 715 O O . LEU A 1 87 ? 17.161 6.177 -12.288 1.00 82.38 87 LEU A O 1
ATOM 719 N N . VAL A 1 88 ? 17.300 7.567 -14.044 1.00 86.44 88 VAL A N 1
ATOM 720 C CA . VAL A 1 88 ? 16.270 8.494 -13.550 1.00 86.44 88 VAL A CA 1
ATOM 721 C C . VAL A 1 88 ? 14.912 7.802 -13.433 1.00 86.44 88 VAL A C 1
ATOM 723 O O . VAL A 1 88 ? 14.236 7.996 -12.426 1.00 86.44 88 VAL A O 1
ATOM 726 N N . ILE A 1 89 ? 14.516 6.970 -14.402 1.00 86.00 89 ILE A N 1
ATOM 727 C CA . ILE A 1 89 ? 13.252 6.216 -14.350 1.00 86.00 89 ILE A CA 1
ATOM 728 C C . ILE A 1 89 ? 13.247 5.244 -13.165 1.00 86.00 89 ILE A C 1
ATOM 730 O O . ILE A 1 89 ? 12.262 5.199 -12.429 1.00 86.00 89 ILE A O 1
ATOM 734 N N . VAL A 1 90 ? 14.337 4.505 -12.940 1.00 84.94 90 VAL A N 1
ATOM 735 C CA . VAL A 1 90 ? 14.468 3.564 -11.814 1.00 84.94 90 VAL A CA 1
ATOM 736 C C . VAL A 1 90 ? 14.433 4.296 -10.469 1.00 84.94 90 VAL A C 1
ATOM 738 O O . VAL A 1 90 ? 13.699 3.886 -9.569 1.00 84.94 90 VAL A O 1
ATOM 741 N N . LEU A 1 91 ? 15.157 5.410 -10.325 1.00 87.12 91 LEU A N 1
ATOM 742 C CA . LEU A 1 91 ? 15.118 6.219 -9.100 1.00 87.12 91 LEU A CA 1
ATOM 743 C C . LEU A 1 91 ? 13.733 6.830 -8.869 1.00 87.12 91 LEU A C 1
ATOM 745 O O . LEU A 1 91 ? 13.215 6.818 -7.753 1.00 87.12 91 LEU A O 1
ATOM 749 N N . CYS A 1 92 ? 13.110 7.345 -9.924 1.00 88.81 92 CYS A N 1
ATOM 750 C CA . CYS A 1 92 ? 11.766 7.897 -9.859 1.00 88.81 92 CYS A CA 1
ATOM 751 C C . CYS A 1 92 ? 10.756 6.822 -9.441 1.00 88.81 92 CYS A C 1
ATOM 753 O O . CYS A 1 92 ? 9.935 7.077 -8.564 1.00 88.81 92 CYS A O 1
ATOM 755 N N . ASN A 1 93 ? 10.865 5.610 -9.993 1.00 87.06 93 ASN A N 1
ATOM 756 C CA . ASN A 1 93 ? 10.073 4.458 -9.579 1.00 87.06 93 ASN A CA 1
ATOM 757 C C . ASN A 1 93 ? 10.272 4.149 -8.090 1.00 87.06 93 ASN A C 1
ATOM 759 O O . ASN A 1 93 ? 9.284 4.063 -7.368 1.00 87.06 93 ASN A O 1
ATOM 763 N N . PHE A 1 94 ? 11.516 4.073 -7.615 1.00 86.56 94 PHE A N 1
ATOM 764 C CA . PHE A 1 94 ? 11.823 3.833 -6.205 1.00 86.56 94 PHE A CA 1
ATOM 765 C C . PHE A 1 94 ? 11.129 4.845 -5.280 1.00 86.56 94 PHE A C 1
ATOM 767 O O . PHE A 1 94 ? 10.409 4.451 -4.361 1.00 86.56 94 PHE A O 1
ATOM 774 N N . PHE A 1 95 ? 11.295 6.147 -5.536 1.00 88.56 95 PHE A N 1
ATOM 775 C CA . PHE A 1 95 ? 10.724 7.184 -4.673 1.00 88.56 95 PHE A CA 1
ATOM 776 C C . PHE A 1 95 ? 9.207 7.297 -4.824 1.00 88.56 95 PHE A C 1
ATOM 778 O O . PHE A 1 95 ? 8.503 7.298 -3.818 1.00 88.56 95 PHE A O 1
ATOM 785 N N . LEU A 1 96 ? 8.681 7.369 -6.051 1.00 88.00 96 LEU A N 1
ATOM 786 C CA . LEU A 1 96 ? 7.241 7.525 -6.277 1.00 88.00 96 LEU A CA 1
ATOM 787 C C . LEU A 1 96 ? 6.463 6.319 -5.778 1.00 88.00 96 LEU A C 1
ATOM 789 O O . LEU A 1 96 ? 5.467 6.497 -5.082 1.00 88.00 96 LEU A O 1
ATOM 793 N N . VAL A 1 97 ? 6.902 5.106 -6.115 1.00 86.75 97 VAL A N 1
ATOM 794 C CA . VAL A 1 97 ? 6.197 3.896 -5.694 1.00 86.75 97 VAL A CA 1
ATOM 795 C C . VAL A 1 97 ? 6.291 3.758 -4.182 1.00 86.75 97 VAL A C 1
ATOM 797 O O . VAL A 1 97 ? 5.259 3.566 -3.560 1.00 86.75 97 VAL A O 1
ATOM 800 N N . SER A 1 98 ? 7.454 3.968 -3.559 1.00 85.12 98 SER A N 1
ATOM 801 C CA . SER A 1 98 ? 7.558 3.936 -2.092 1.00 85.12 98 SER A CA 1
ATOM 802 C C . SER A 1 98 ? 6.642 4.967 -1.415 1.00 85.12 98 SER A C 1
ATOM 804 O O . SER A 1 98 ? 5.846 4.609 -0.547 1.00 85.12 98 SER A O 1
ATOM 806 N N . LEU A 1 99 ? 6.664 6.229 -1.863 1.00 88.06 99 LEU A N 1
ATOM 807 C CA . LEU A 1 99 ? 5.833 7.295 -1.294 1.00 88.06 99 LEU A CA 1
ATOM 808 C C . LEU A 1 99 ? 4.338 7.022 -1.480 1.00 88.06 99 LEU A C 1
ATOM 810 O O . LEU A 1 99 ? 3.563 7.155 -0.536 1.00 88.06 99 LEU A O 1
ATOM 814 N N . VAL A 1 100 ? 3.919 6.626 -2.681 1.00 86.12 100 VAL A N 1
ATOM 815 C CA . VAL A 1 100 ? 2.509 6.350 -2.981 1.00 86.12 100 VAL A CA 1
ATOM 816 C C . VAL A 1 100 ? 2.033 5.101 -2.246 1.00 86.12 100 VAL A C 1
ATOM 818 O O . VAL A 1 100 ? 0.962 5.130 -1.643 1.00 86.12 100 VAL A O 1
ATOM 821 N N . LEU A 1 101 ? 2.819 4.022 -2.248 1.00 83.19 101 LEU A N 1
ATOM 822 C CA . LEU A 1 101 ? 2.467 2.778 -1.568 1.00 83.19 101 LEU A CA 1
ATOM 823 C C . LEU A 1 101 ? 2.334 2.993 -0.061 1.00 83.19 101 LEU A C 1
ATOM 825 O O . LEU A 1 101 ? 1.325 2.586 0.509 1.00 83.19 101 LEU A O 1
ATOM 829 N N . VAL A 1 102 ? 3.292 3.667 0.579 1.00 84.94 102 VAL A N 1
ATOM 830 C CA . VAL A 1 102 ? 3.232 3.934 2.023 1.00 84.94 102 VAL A CA 1
ATOM 831 C C . VAL A 1 102 ? 2.061 4.859 2.356 1.00 84.94 102 VAL A C 1
ATOM 833 O O . VAL A 1 102 ? 1.278 4.541 3.248 1.00 84.94 102 VAL A O 1
ATOM 836 N N . ASN A 1 103 ? 1.870 5.949 1.609 1.00 86.31 103 ASN A N 1
ATOM 837 C CA . ASN A 1 103 ? 0.792 6.901 1.886 1.00 86.31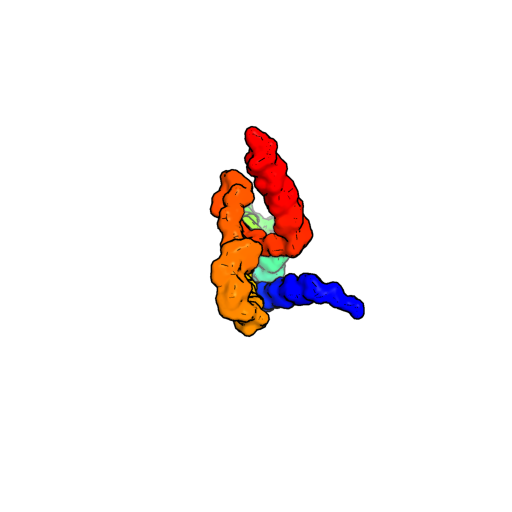 103 ASN A CA 1
ATOM 838 C C . ASN A 1 103 ? -0.599 6.283 1.693 1.00 86.31 103 ASN A C 1
ATOM 840 O O . ASN A 1 103 ? -1.495 6.523 2.502 1.00 86.31 103 ASN A O 1
ATOM 844 N N . LEU A 1 104 ? -0.787 5.456 0.660 1.00 84.62 104 LEU A N 1
ATOM 845 C CA . LEU A 1 104 ? -2.059 4.769 0.423 1.00 84.62 104 LEU A CA 1
ATOM 846 C C . LEU A 1 104 ? -2.292 3.618 1.407 1.00 84.62 104 LEU A C 1
ATOM 848 O O . LEU A 1 104 ? -3.432 3.398 1.816 1.00 84.62 104 LEU A O 1
ATOM 852 N N . LEU A 1 105 ? -1.238 2.905 1.816 1.00 82.38 105 LEU A N 1
ATOM 853 C CA . LEU A 1 105 ? -1.339 1.862 2.835 1.00 82.38 105 LEU A CA 1
ATOM 854 C C . LEU A 1 105 ? -1.731 2.464 4.187 1.00 82.38 105 LEU A C 1
ATOM 856 O O . LEU A 1 105 ? -2.666 1.973 4.813 1.00 82.38 105 LEU A O 1
ATOM 860 N N . ILE A 1 106 ? -1.074 3.551 4.604 1.00 84.75 106 ILE A N 1
ATOM 861 C CA . ILE A 1 106 ? -1.398 4.257 5.850 1.00 84.75 106 ILE A CA 1
ATOM 862 C C . ILE A 1 106 ? -2.822 4.813 5.790 1.00 84.75 106 ILE A C 1
ATOM 864 O O . ILE A 1 106 ? -3.572 4.630 6.743 1.00 84.75 106 ILE A O 1
ATOM 868 N N . ALA A 1 107 ? -3.227 5.438 4.680 1.00 83.50 107 ALA A N 1
ATOM 869 C CA . ALA A 1 107 ? -4.574 5.993 4.545 1.00 83.50 107 ALA A CA 1
ATOM 870 C C . ALA A 1 107 ? -5.668 4.920 4.681 1.00 83.50 107 ALA A C 1
ATOM 872 O O . ALA A 1 107 ? -6.646 5.123 5.401 1.00 83.50 107 ALA A O 1
ATOM 873 N N . MET A 1 108 ? -5.497 3.762 4.032 1.00 81.69 108 MET A N 1
ATOM 874 C CA . MET A 1 108 ? -6.470 2.669 4.132 1.00 81.69 108 MET A CA 1
ATOM 875 C C . MET A 1 108 ? -6.464 2.018 5.518 1.00 81.69 108 MET A C 1
ATOM 877 O O . MET A 1 108 ? -7.531 1.862 6.105 1.00 81.69 108 MET A O 1
ATOM 881 N N . MET A 1 109 ? -5.284 1.733 6.079 1.00 80.25 109 MET A N 1
ATOM 882 C CA . MET A 1 109 ? -5.161 1.183 7.435 1.00 80.25 109 MET A CA 1
ATOM 883 C C . MET A 1 109 ? -5.752 2.130 8.487 1.00 80.25 109 MET A C 1
ATOM 885 O O . MET A 1 109 ? -6.429 1.676 9.403 1.00 80.25 109 MET A O 1
ATOM 889 N N . SER A 1 110 ? -5.557 3.443 8.335 1.00 83.69 110 SER A N 1
ATOM 890 C CA . SER A 1 110 ? -6.149 4.462 9.207 1.00 83.69 110 SER A CA 1
ATOM 891 C C . SER A 1 110 ? -7.673 4.458 9.118 1.00 83.69 110 SER A C 1
ATOM 893 O O . SER A 1 110 ? -8.328 4.491 10.152 1.00 83.69 110 SER A O 1
ATOM 895 N N . SER A 1 111 ? -8.245 4.377 7.912 1.00 81.62 111 SER A N 1
ATOM 896 C CA . SER A 1 111 ? -9.702 4.313 7.732 1.00 81.62 111 SER A CA 1
ATOM 897 C C . SER A 1 111 ? -10.293 3.044 8.349 1.00 81.62 111 SER A C 1
ATOM 899 O O . SER A 1 111 ? -11.272 3.125 9.083 1.00 81.62 111 SER A O 1
ATOM 901 N N . THR A 1 112 ? -9.692 1.877 8.097 1.00 79.75 112 THR A N 1
ATOM 902 C CA . THR A 1 112 ? -10.181 0.606 8.650 1.00 79.75 112 THR A CA 1
ATOM 903 C C . THR A 1 112 ? -10.018 0.560 10.173 1.00 79.75 112 THR A C 1
ATOM 905 O O . THR A 1 112 ? -10.908 0.078 10.874 1.00 79.75 112 THR A O 1
ATOM 908 N N . TYR A 1 113 ? -8.915 1.091 10.708 1.00 80.38 113 TYR A N 1
ATOM 909 C CA . TYR A 1 113 ? -8.715 1.220 12.152 1.00 80.38 113 TYR A CA 1
ATOM 910 C C . TYR A 1 113 ? -9.768 2.131 12.790 1.00 80.38 113 TYR A C 1
ATOM 912 O O . TYR A 1 113 ? -10.353 1.764 13.809 1.00 80.38 113 TYR A O 1
ATOM 920 N N . GLU A 1 114 ? -10.044 3.284 12.177 1.00 81.75 114 GLU A N 1
ATOM 921 C CA . GLU A 1 114 ? -11.085 4.213 12.616 1.00 81.75 114 GLU A CA 1
ATOM 922 C C . GLU A 1 114 ? -12.459 3.522 12.638 1.00 81.75 114 GLU A C 1
ATOM 924 O O . GLU A 1 114 ? -13.165 3.589 13.645 1.00 81.75 114 GLU A O 1
ATOM 929 N N . ASP A 1 115 ? -12.809 2.784 11.582 1.00 80.38 115 ASP A N 1
ATOM 930 C CA . ASP A 1 115 ? -14.078 2.054 11.480 1.00 80.38 115 ASP A CA 1
ATOM 931 C C . ASP A 1 115 ? -14.218 0.982 12.573 1.00 80.38 115 ASP A C 1
ATOM 933 O O . ASP A 1 115 ? -15.265 0.869 13.226 1.00 80.38 115 ASP A O 1
ATOM 937 N N . ILE A 1 116 ? -13.153 0.214 12.821 1.00 77.62 116 ILE A N 1
ATOM 938 C CA . ILE A 1 116 ? -13.118 -0.797 13.884 1.00 77.62 116 ILE A CA 1
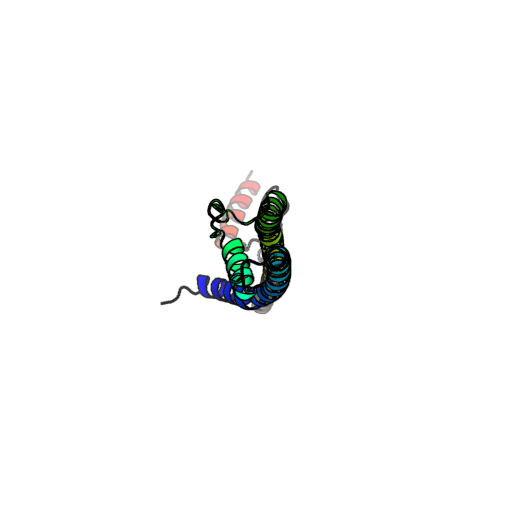ATOM 939 C C . ILE A 1 116 ? -13.243 -0.132 15.259 1.00 77.62 116 ILE A C 1
ATOM 941 O O . ILE A 1 116 ? -14.046 -0.570 16.088 1.00 77.62 116 ILE A O 1
ATOM 945 N N . ASN A 1 117 ? -12.488 0.939 15.503 1.00 78.25 117 ASN A N 1
ATOM 946 C CA . ASN A 1 117 ? -12.492 1.654 16.775 1.00 78.25 117 ASN A CA 1
ATOM 947 C C . ASN A 1 117 ? -13.860 2.302 17.054 1.00 78.25 117 ASN A C 1
ATOM 949 O O . ASN A 1 117 ? -14.393 2.206 18.163 1.00 78.25 117 ASN A O 1
ATOM 953 N N . GLN A 1 118 ? -14.497 2.891 16.038 1.00 78.00 118 GLN A N 1
ATOM 954 C CA . GLN A 1 118 ? -15.867 3.397 16.142 1.00 78.00 118 GLN A CA 1
ATOM 955 C C . GLN A 1 118 ? -16.867 2.271 16.433 1.00 78.00 118 GLN A C 1
ATOM 957 O O . GLN A 1 118 ? -17.764 2.440 17.270 1.00 78.00 118 GLN A O 1
ATOM 962 N N . GLY A 1 119 ? -16.707 1.112 15.787 1.00 78.50 119 GLY A N 1
ATOM 963 C CA . GLY A 1 119 ? -17.491 -0.091 16.066 1.00 78.50 119 GLY A CA 1
ATOM 964 C C . GLY A 1 119 ? -17.366 -0.545 17.523 1.00 78.50 119 GLY A C 1
ATOM 965 O O . GLY A 1 119 ? -18.382 -0.758 18.191 1.00 78.50 119 GLY A O 1
ATOM 966 N N . ALA A 1 120 ? -16.140 -0.608 18.045 1.00 74.25 120 ALA A N 1
ATOM 967 C CA . ALA A 1 120 ? -15.855 -0.956 19.435 1.00 74.25 120 ALA A CA 1
ATOM 968 C C . ALA A 1 120 ? -16.450 0.063 20.423 1.00 74.25 120 ALA A C 1
ATOM 970 O O . ALA A 1 120 ? -17.095 -0.329 21.397 1.00 74.25 120 ALA A O 1
ATOM 971 N N . LYS A 1 121 ? -16.343 1.369 20.143 1.00 73.12 121 LYS A N 1
ATOM 972 C CA . LYS A 1 121 ? -16.923 2.433 20.984 1.00 73.12 121 LYS A CA 1
ATOM 973 C C . LYS A 1 121 ? -18.454 2.360 21.034 1.00 73.12 121 LYS A C 1
ATOM 975 O O . LYS A 1 121 ? -19.052 2.541 22.096 1.00 73.12 121 LYS A O 1
ATOM 980 N N . ARG A 1 122 ? -19.107 2.034 19.910 1.00 73.88 122 ARG A N 1
ATOM 981 C CA . ARG A 1 122 ? -20.562 1.786 19.860 1.00 73.88 122 ARG A CA 1
ATOM 982 C C . ARG A 1 122 ? -20.959 0.551 20.668 1.00 73.88 122 ARG A C 1
ATOM 984 O O . ARG A 1 122 ? -21.902 0.625 21.452 1.00 73.88 122 ARG A O 1
ATOM 991 N N . GLN A 1 123 ? -20.238 -0.557 20.499 1.00 76.12 123 GLN A N 1
ATOM 992 C CA . GLN A 1 123 ? -20.454 -1.793 21.260 1.00 76.12 123 GLN A CA 1
ATOM 993 C C . GLN A 1 123 ? -20.304 -1.547 22.766 1.00 76.12 123 GLN A C 1
ATOM 995 O O . GLN A 1 123 ? -21.182 -1.920 23.543 1.00 76.12 123 GLN A O 1
ATOM 1000 N N . TRP A 1 124 ? -19.251 -0.835 23.170 1.00 76.88 124 TRP A N 1
ATOM 1001 C CA . TRP A 1 124 ? -19.014 -0.453 24.559 1.00 76.88 124 TRP A CA 1
ATOM 1002 C C . TRP A 1 124 ? -20.164 0.371 25.144 1.00 76.88 124 TRP A C 1
ATOM 1004 O O . TRP A 1 124 ? -20.657 0.062 26.228 1.00 76.88 124 TRP A O 1
ATOM 1014 N N . ASN A 1 125 ? -20.665 1.366 24.407 1.00 76.94 125 ASN A N 1
ATOM 1015 C CA . ASN A 1 125 ? -21.802 2.171 24.857 1.00 76.94 125 ASN A CA 1
ATOM 1016 C C . ASN A 1 125 ? -23.083 1.338 25.034 1.00 76.94 125 ASN A C 1
ATOM 1018 O O . ASN A 1 125 ? -23.839 1.582 25.974 1.00 76.94 125 ASN A O 1
ATOM 1022 N N . LEU A 1 126 ? -23.319 0.334 24.182 1.00 83.81 126 LEU A N 1
ATOM 1023 C CA . LEU A 1 126 ? -24.457 -0.581 24.322 1.00 83.81 126 LEU A CA 1
ATOM 1024 C C . LEU A 1 126 ? -24.321 -1.487 25.547 1.00 83.81 126 LEU A C 1
ATOM 1026 O O . LEU A 1 126 ? -25.284 -1.654 26.297 1.00 83.81 126 LEU A O 1
ATOM 1030 N N . VAL A 1 127 ? -23.132 -2.054 25.766 1.00 76.88 127 VAL A N 1
ATOM 1031 C CA . VAL A 1 127 ? -22.839 -2.860 26.961 1.00 76.88 127 VAL A CA 1
ATOM 1032 C C . VAL A 1 127 ? -23.043 -2.018 28.216 1.00 76.88 127 VAL A C 1
ATOM 1034 O O . VAL A 1 127 ? -23.747 -2.435 29.133 1.00 76.88 127 VAL A O 1
ATOM 1037 N N . ARG A 1 128 ? -22.518 -0.793 28.217 1.00 80.31 128 ARG A N 1
ATOM 1038 C CA . ARG A 1 128 ? -22.665 0.154 29.320 1.00 80.31 128 ARG A CA 1
ATOM 1039 C C . ARG A 1 128 ? -24.130 0.502 29.593 1.00 80.31 128 ARG A C 1
ATOM 1041 O O . ARG A 1 128 ? -24.559 0.424 30.739 1.00 80.31 128 ARG A O 1
ATOM 1048 N N . ALA A 1 129 ? -24.920 0.812 28.565 1.00 85.19 129 ALA A N 1
ATOM 1049 C CA . ALA A 1 129 ? -26.352 1.080 28.724 1.00 85.19 129 ALA A CA 1
ATOM 1050 C C . ALA A 1 129 ? -27.111 -0.136 29.279 1.00 85.19 129 ALA A C 1
ATOM 1052 O O . ALA A 1 129 ? -27.983 0.014 30.136 1.00 85.19 129 ALA A O 1
ATOM 1053 N N . ARG A 1 130 ? -26.762 -1.349 28.829 1.00 83.56 130 ARG A N 1
ATOM 1054 C CA . ARG A 1 130 ? -27.355 -2.594 29.333 1.00 83.56 130 ARG A CA 1
ATOM 1055 C C . ARG A 1 130 ? -27.031 -2.826 30.809 1.00 83.56 130 ARG A C 1
ATOM 1057 O O . ARG A 1 130 ? -27.936 -3.200 31.546 1.00 83.56 130 ARG A O 1
ATOM 1064 N N . ILE A 1 131 ? -25.787 -2.597 31.232 1.00 81.62 131 ILE A N 1
ATOM 1065 C CA . ILE A 1 131 ? -25.385 -2.719 32.641 1.00 81.62 131 ILE A CA 1
ATOM 1066 C C . ILE A 1 131 ? -26.186 -1.735 33.498 1.00 81.62 131 ILE A C 1
ATOM 1068 O O . ILE A 1 131 ? -26.832 -2.166 34.446 1.00 81.62 131 ILE A O 1
ATOM 1072 N N . ILE A 1 132 ? -26.235 -0.455 33.110 1.00 81.19 132 ILE A N 1
ATOM 1073 C CA . ILE A 1 132 ? -26.998 0.580 33.831 1.00 81.19 132 ILE A CA 1
ATOM 1074 C C . ILE A 1 132 ? -28.479 0.193 33.933 1.00 81.19 132 ILE A C 1
ATOM 1076 O O . ILE A 1 132 ? -29.051 0.215 35.014 1.00 81.19 132 ILE A O 1
ATOM 1080 N N . THR A 1 133 ? -29.084 -0.243 32.826 1.00 84.00 133 THR A N 1
ATOM 1081 C CA . THR A 1 133 ? -30.502 -0.641 32.803 1.00 84.00 133 THR A CA 1
ATOM 1082 C C . THR A 1 133 ? -30.783 -1.866 33.676 1.00 84.00 133 THR A C 1
ATOM 1084 O O . THR A 1 133 ? -31.872 -1.985 34.231 1.00 84.00 133 THR A O 1
ATOM 1087 N N . ASN A 1 134 ? -29.845 -2.813 33.763 1.00 84.62 134 ASN A N 1
ATOM 1088 C CA . ASN A 1 134 ? -29.998 -3.979 34.632 1.00 84.62 134 ASN A CA 1
ATOM 1089 C C . ASN A 1 134 ? -29.883 -3.587 36.106 1.00 84.62 134 ASN A C 1
ATOM 1091 O O . ASN A 1 134 ? -30.741 -3.992 36.882 1.00 84.62 134 ASN A O 1
ATOM 1095 N N . ILE A 1 135 ? -28.906 -2.745 36.461 1.00 81.25 135 ILE A N 1
ATOM 1096 C CA . ILE A 1 135 ? -28.772 -2.203 37.822 1.00 81.25 135 ILE A CA 1
ATOM 1097 C C . ILE A 1 135 ? -30.055 -1.454 38.213 1.00 81.25 135 ILE A C 1
ATOM 1099 O O . ILE A 1 135 ? -30.643 -1.756 39.246 1.00 81.25 135 ILE A O 1
ATOM 1103 N N . ASP A 1 136 ? -30.571 -0.578 37.344 1.00 79.25 136 ASP A N 1
ATOM 1104 C CA . ASP A 1 136 ? -31.821 0.166 37.580 1.00 79.25 136 ASP A CA 1
ATOM 1105 C C . ASP A 1 136 ? -33.036 -0.742 37.840 1.00 79.25 136 ASP A C 1
ATOM 1107 O O . ASP A 1 136 ? -33.956 -0.352 38.560 1.00 79.25 136 ASP A O 1
ATOM 1111 N N . LYS A 1 137 ? -33.074 -1.934 37.232 1.00 79.75 137 LYS A N 1
ATOM 1112 C CA . LYS A 1 137 ? -34.169 -2.903 37.399 1.00 79.75 137 LYS A CA 1
ATOM 1113 C C . LYS A 1 137 ? -34.066 -3.721 38.680 1.00 79.75 137 LYS A C 1
ATOM 1115 O O . LYS A 1 137 ? -35.094 -4.194 39.159 1.00 79.75 137 LYS A O 1
ATOM 1120 N N . GLU A 1 138 ? -32.860 -3.933 39.190 1.00 76.88 138 GLU A N 1
ATOM 1121 C CA . GLU A 1 138 ? -32.625 -4.699 40.417 1.00 76.88 138 GLU A CA 1
ATOM 1122 C C . GLU A 1 138 ? -32.859 -3.857 41.684 1.00 76.88 138 GLU A C 1
ATOM 1124 O O . GLU A 1 138 ? -33.020 -4.415 42.767 1.00 76.88 138 GLU A O 1
ATOM 1129 N N . MET A 1 139 ? -32.955 -2.529 41.555 1.00 67.12 139 MET A N 1
ATOM 1130 C CA . MET A 1 139 ? -33.159 -1.603 42.673 1.00 67.12 139 MET A CA 1
ATOM 1131 C C . MET A 1 139 ? -34.636 -1.410 43.054 1.00 67.12 139 MET A C 1
ATOM 1133 O O . MET A 1 139 ? -35.524 -1.269 42.207 1.00 67.12 139 MET A O 1
ATOM 1137 N N . SER A 1 140 ? -34.902 -1.302 44.357 1.00 66.38 140 SER A N 1
ATOM 1138 C CA . SER A 1 140 ? -36.208 -0.919 44.910 1.00 66.38 140 SER A CA 1
ATOM 1139 C C . SER A 1 140 ? -36.510 0.574 44.686 1.00 66.38 140 SER A C 1
ATOM 1141 O O . SER A 1 140 ? -35.607 1.414 44.691 1.00 66.38 140 SER A O 1
ATOM 1143 N N . GLU A 1 141 ? -37.791 0.965 44.572 1.00 65.50 141 GLU A N 1
ATOM 1144 C CA . GLU A 1 141 ? -38.200 2.376 44.378 1.00 65.50 141 GLU A CA 1
ATOM 1145 C C . GLU A 1 141 ? -37.649 3.339 45.449 1.00 65.50 141 GLU A C 1
ATOM 1147 O O . GLU A 1 141 ? -37.494 4.537 45.191 1.00 65.50 141 GLU A O 1
ATOM 1152 N N . LYS A 1 142 ? -37.354 2.827 46.653 1.00 62.69 142 LYS A N 1
ATOM 1153 C CA . LYS A 1 142 ? -36.768 3.602 47.758 1.00 62.69 142 LYS A CA 1
ATOM 1154 C C . LYS A 1 142 ? -35.265 3.841 47.581 1.00 62.69 142 LYS A C 1
ATOM 1156 O O . LYS A 1 142 ? -34.798 4.929 47.900 1.00 62.69 142 LYS A O 1
ATOM 1161 N N . GLU A 1 143 ? -34.534 2.872 47.034 1.00 62.22 143 GLU A N 1
ATOM 1162 C CA . GLU A 1 143 ? -33.088 2.965 46.772 1.00 62.22 143 GLU A CA 1
ATOM 1163 C C . GLU A 1 143 ? -32.811 3.900 45.593 1.00 62.22 143 GLU A C 1
ATOM 1165 O O . GLU A 1 143 ? -31.899 4.719 45.648 1.00 62.22 143 GLU A O 1
ATOM 1170 N N . ARG A 1 144 ? -33.690 3.888 44.582 1.00 61.50 144 ARG A N 1
ATOM 1171 C CA . ARG A 1 144 ? -33.596 4.753 43.395 1.00 61.50 144 ARG A CA 1
ATOM 1172 C C . ARG A 1 144 ? -33.755 6.254 43.688 1.00 61.50 144 ARG A C 1
ATOM 1174 O O . ARG A 1 144 ? -33.339 7.089 42.891 1.00 61.50 144 ARG A O 1
ATOM 1181 N N . LYS A 1 145 ? -34.402 6.615 44.802 1.00 64.38 145 LYS A N 1
ATOM 1182 C CA . LYS A 1 145 ? -34.593 8.013 45.240 1.00 64.38 145 LYS A CA 1
ATOM 1183 C C . LYS A 1 145 ? -33.469 8.522 46.141 1.00 64.38 145 LYS A C 1
ATOM 1185 O O . LYS A 1 145 ? -33.395 9.731 46.370 1.00 64.38 145 LYS A O 1
ATOM 1190 N N . ASN A 1 146 ? -32.626 7.636 46.667 1.00 60.91 146 ASN A N 1
ATOM 1191 C CA . ASN A 1 146 ? -31.548 8.029 47.558 1.00 60.91 146 ASN A CA 1
ATOM 1192 C C . ASN A 1 146 ? -30.320 8.462 46.740 1.00 60.91 146 ASN A C 1
ATOM 1194 O O . ASN A 1 146 ? -29.709 7.651 46.050 1.00 60.91 146 ASN A O 1
ATOM 1198 N N . LYS A 1 147 ? -29.946 9.747 46.829 1.00 55.66 147 LYS A N 1
ATOM 1199 C 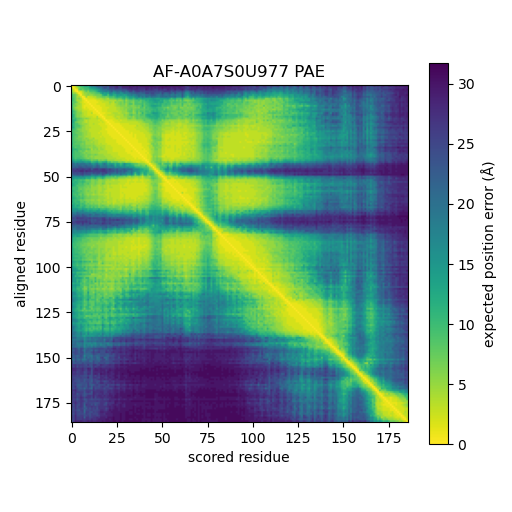CA . LYS A 1 147 ? -28.805 10.328 46.092 1.00 55.66 147 LYS A CA 1
ATOM 1200 C C . LYS A 1 147 ? -27.464 9.652 46.414 1.00 55.66 147 LYS A C 1
ATOM 1202 O O . LYS A 1 147 ? -26.567 9.708 45.587 1.00 55.66 147 LYS A O 1
ATOM 1207 N N . GLN A 1 148 ? -27.345 8.994 47.570 1.00 52.28 148 GLN A N 1
ATOM 1208 C CA . GLN A 1 148 ? -26.147 8.251 47.989 1.00 52.28 148 GLN A CA 1
ATOM 1209 C C . GLN A 1 148 ? -25.861 6.987 47.160 1.00 52.28 148 GLN A C 1
ATOM 1211 O O . GLN A 1 148 ? -24.734 6.511 47.166 1.00 52.28 148 GLN A O 1
ATOM 1216 N N . HIS A 1 149 ? -26.853 6.447 46.444 1.00 52.25 149 HIS A N 1
ATOM 1217 C CA . HIS A 1 149 ? -26.684 5.293 45.549 1.00 52.25 149 HIS A CA 1
ATOM 1218 C C . HIS A 1 149 ? -26.675 5.704 44.071 1.00 52.25 149 HIS A C 1
ATOM 1220 O O . HIS A 1 149 ? -26.898 4.881 43.186 1.00 52.25 149 HIS A O 1
ATOM 1226 N N . MET A 1 150 ? -26.460 6.990 43.781 1.00 52.75 150 MET A N 1
ATOM 1227 C CA . MET A 1 150 ? -26.379 7.472 42.409 1.00 52.75 150 MET A CA 1
ATOM 1228 C C . MET A 1 150 ? -25.008 7.094 41.833 1.00 52.75 150 MET A C 1
ATOM 1230 O O . MET A 1 150 ? -24.010 7.752 42.085 1.00 52.75 150 MET A O 1
ATOM 1234 N N . TYR A 1 151 ? -24.965 6.009 41.057 1.00 56.25 151 TYR A N 1
ATOM 1235 C CA . TYR A 1 151 ? -23.745 5.422 40.476 1.00 56.25 151 TYR A CA 1
ATOM 1236 C C . TYR A 1 151 ? -23.050 6.274 39.395 1.00 56.25 151 TYR A C 1
ATOM 1238 O O . TYR A 1 151 ? -22.106 5.808 38.760 1.00 56.25 151 TYR A O 1
ATOM 1246 N N . TRP A 1 152 ? -23.531 7.488 39.131 1.00 56.19 152 TRP A N 1
ATOM 1247 C CA . TRP A 1 152 ? -22.932 8.426 38.187 1.00 56.19 152 TRP A CA 1
ATOM 1248 C C . TRP A 1 152 ? -22.829 9.796 38.858 1.00 56.19 152 TRP A C 1
ATOM 1250 O O . TRP A 1 152 ? -23.723 10.638 38.775 1.00 56.19 152 TRP A O 1
ATOM 1260 N N . GLU A 1 153 ? -21.728 10.020 39.559 1.00 50.44 153 GLU A N 1
ATOM 1261 C CA . GLU A 1 153 ? -21.341 11.363 39.970 1.00 50.44 153 GLU A CA 1
ATOM 1262 C C . GLU A 1 153 ? -20.353 11.912 38.939 1.00 50.44 153 GLU A C 1
ATOM 1264 O O . GLU A 1 153 ? -19.498 11.195 38.417 1.00 50.44 153 GLU A O 1
ATOM 1269 N N . TRP A 1 154 ? -20.556 13.167 38.544 1.00 46.34 154 TRP A N 1
ATOM 1270 C CA . TRP A 1 154 ? -19.681 13.835 37.593 1.00 46.34 154 TRP A CA 1
ATOM 1271 C C . TRP A 1 154 ? -18.422 14.239 38.343 1.00 46.34 154 TRP A C 1
ATOM 1273 O O . TRP A 1 154 ? -18.450 15.224 39.074 1.00 46.34 154 TRP A O 1
ATOM 1283 N N . GLU A 1 155 ? -17.339 13.487 38.180 1.00 45.84 155 GLU A N 1
ATOM 1284 C CA . GLU A 1 155 ? -16.060 13.880 38.754 1.00 45.84 155 GLU A CA 1
ATOM 1285 C C . GLU A 1 155 ? -15.139 14.421 37.661 1.00 45.84 155 GLU A C 1
ATOM 1287 O O . GLU A 1 155 ? -14.757 13.714 36.725 1.00 45.84 155 GLU A O 1
ATOM 1292 N N . ASP A 1 156 ? -14.817 15.713 37.765 1.00 45.03 156 ASP A N 1
ATOM 1293 C CA . ASP A 1 156 ? -13.854 16.402 36.905 1.00 45.03 156 ASP A CA 1
ATOM 1294 C C . ASP A 1 156 ? -12.432 15.968 37.289 1.00 45.03 156 ASP A C 1
ATOM 1296 O O . ASP A 1 156 ? -11.649 16.708 37.890 1.00 45.03 156 ASP A O 1
ATOM 1300 N N . VAL A 1 157 ? -12.085 14.726 36.960 1.00 51.22 157 VAL A N 1
ATOM 1301 C CA . VAL A 1 157 ? -10.733 14.216 37.165 1.00 51.22 157 VAL A CA 1
ATOM 1302 C C . VAL A 1 157 ? -9.886 14.555 35.939 1.00 51.22 157 VAL A C 1
ATOM 1304 O O . VAL A 1 157 ? -10.004 13.940 34.887 1.00 51.22 157 VAL A O 1
ATOM 1307 N N . HIS A 1 158 ? -8.975 15.504 36.165 1.00 42.38 158 HIS A N 1
ATOM 1308 C CA . HIS A 1 158 ? -7.831 15.919 35.342 1.00 42.38 158 HIS A CA 1
ATOM 1309 C C . HIS A 1 158 ? -8.056 17.006 34.275 1.00 42.38 158 HIS A C 1
ATOM 1311 O O . HIS A 1 158 ? -9.008 17.028 33.502 1.00 42.38 158 HIS A O 1
ATOM 1317 N N . LYS A 1 159 ? -7.078 17.923 34.237 1.00 44.19 159 LYS A N 1
ATOM 1318 C CA . LYS A 1 159 ? -6.999 19.173 33.458 1.00 44.19 159 LYS A CA 1
ATOM 1319 C C . LYS A 1 159 ? -6.961 19.014 31.923 1.00 44.19 159 LYS A C 1
ATOM 1321 O O . LYS A 1 159 ? -6.699 20.001 31.246 1.00 44.19 159 LYS A O 1
ATOM 1326 N N . ASP A 1 160 ? -7.269 17.835 31.386 1.00 44.09 160 ASP A N 1
ATOM 1327 C CA . ASP A 1 160 ? -7.285 17.545 29.941 1.00 44.09 160 ASP A CA 1
ATOM 1328 C C . ASP A 1 160 ? -8.701 17.387 29.350 1.00 44.09 160 ASP A C 1
ATOM 1330 O O . ASP A 1 160 ? -8.862 17.074 28.174 1.00 44.09 160 ASP A O 1
ATOM 1334 N N . GLY A 1 161 ? -9.756 17.669 30.124 1.00 44.69 161 GLY A N 1
ATOM 1335 C CA . GLY A 1 161 ? -11.116 17.840 29.590 1.00 44.69 161 GLY A CA 1
ATOM 1336 C C . GLY A 1 161 ? -11.825 16.554 29.147 1.00 44.69 161 GLY A C 1
ATOM 1337 O O . GLY A 1 161 ? -12.951 16.621 28.641 1.00 44.69 161 GLY A O 1
ATOM 1338 N N . GLU A 1 162 ? -11.220 15.386 29.360 1.00 38.06 162 GLU A N 1
ATOM 1339 C CA . GLU A 1 162 ? -11.887 14.104 29.153 1.00 38.06 162 GLU A CA 1
ATOM 1340 C C . GLU A 1 162 ? -12.683 13.701 30.399 1.00 38.06 162 GLU A C 1
ATOM 1342 O O . GLU A 1 162 ? -12.149 13.523 31.489 1.00 38.06 162 GLU A O 1
ATOM 1347 N N . ARG A 1 163 ? -14.003 13.576 30.223 1.00 43.97 163 ARG A N 1
ATOM 1348 C CA . ARG A 1 163 ? -14.952 13.212 31.281 1.00 43.97 163 ARG A CA 1
ATOM 1349 C C . ARG A 1 163 ? -15.059 11.695 31.382 1.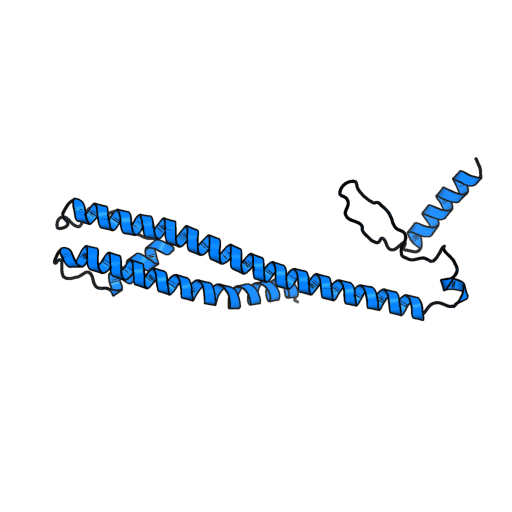00 43.97 163 ARG A C 1
ATOM 1351 O O . ARG A 1 163 ? -15.546 11.052 30.447 1.00 43.97 163 ARG A O 1
ATOM 1358 N N . PHE A 1 164 ? -14.687 11.137 32.528 1.00 41.84 164 PHE A N 1
ATOM 1359 C CA . PHE A 1 164 ? -14.842 9.714 32.823 1.00 41.84 164 PHE A CA 1
ATOM 1360 C C . PHE A 1 164 ? -15.943 9.505 33.864 1.00 41.84 164 PHE A C 1
ATOM 1362 O O . PHE A 1 164 ? -16.107 10.307 34.773 1.00 41.84 164 PHE A O 1
ATOM 1369 N N . MET A 1 165 ? -16.722 8.430 33.716 1.00 46.06 165 MET A N 1
ATOM 1370 C CA . MET A 1 165 ? -17.625 7.996 34.784 1.00 46.06 165 MET A CA 1
ATOM 1371 C C . MET A 1 165 ? -16.863 7.060 35.709 1.00 46.06 165 MET A C 1
ATOM 1373 O O . MET A 1 165 ? -16.438 5.987 35.274 1.00 46.06 165 MET A O 1
ATOM 1377 N N . THR A 1 166 ? -16.714 7.453 36.965 1.00 49.31 166 THR A N 1
ATOM 1378 C CA . THR A 1 166 ? -16.180 6.602 38.023 1.00 49.31 166 THR A CA 1
ATOM 1379 C C . THR A 1 166 ? -17.339 5.862 38.684 1.00 49.31 166 THR A C 1
ATOM 1381 O O . THR A 1 166 ? -18.364 6.442 39.036 1.00 49.31 166 THR A O 1
ATOM 1384 N N . PHE A 1 167 ? -17.209 4.542 38.812 1.00 47.81 167 PHE A N 1
ATOM 1385 C CA . PHE A 1 167 ? -18.096 3.772 39.674 1.00 47.81 167 PHE A CA 1
ATOM 1386 C C . PHE A 1 167 ? -17.573 3.950 41.095 1.00 47.81 167 PHE A C 1
ATOM 1388 O O . PHE A 1 167 ? -16.458 3.518 41.390 1.00 47.81 167 PHE A O 1
ATOM 1395 N N . THR A 1 168 ? -18.347 4.586 41.973 1.00 49.88 168 THR A N 1
ATOM 1396 C CA . THR A 1 168 ? -18.039 4.524 43.402 1.00 49.88 168 THR A CA 1
ATOM 1397 C C . THR A 1 168 ? -18.407 3.120 43.882 1.00 49.88 168 THR A C 1
ATOM 1399 O O . THR A 1 168 ? -19.569 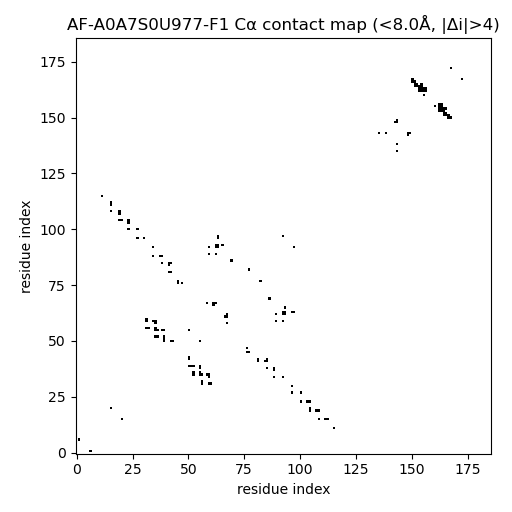2.768 44.090 1.00 49.88 168 THR A O 1
ATOM 1402 N N . THR A 1 169 ? -17.417 2.230 43.902 1.00 48.56 169 THR A N 1
ATOM 1403 C CA . THR A 1 169 ? -17.534 0.936 44.581 1.00 48.56 169 THR A CA 1
ATOM 1404 C C . THR A 1 169 ? -17.749 1.223 46.069 1.00 48.56 169 THR A C 1
ATOM 1406 O O . THR A 1 169 ? -17.230 2.219 46.569 1.00 48.56 169 THR A O 1
ATOM 1409 N N . SER A 1 170 ? -18.496 0.383 46.794 1.00 47.78 170 SER A N 1
ATOM 1410 C CA . SER A 1 170 ? -18.869 0.631 48.204 1.00 47.78 170 SER A CA 1
ATOM 1411 C C . SER A 1 170 ? -17.688 0.979 49.123 1.00 47.78 170 SER A C 1
ATOM 1413 O O . SER A 1 170 ? -17.872 1.669 50.115 1.00 47.78 170 SER A O 1
ATOM 1415 N N . GLU A 1 171 ? -16.481 0.547 48.761 1.00 46.22 171 GLU A N 1
ATOM 1416 C CA . GLU A 1 171 ? -15.218 0.843 49.442 1.00 46.22 171 GLU A CA 1
ATOM 1417 C C . GLU A 1 171 ? -14.839 2.342 49.410 1.00 46.22 171 GLU A C 1
ATOM 1419 O O . GLU A 1 171 ? -14.386 2.880 50.414 1.00 46.22 171 GLU A O 1
ATOM 1424 N N . ASN A 1 172 ? -15.112 3.049 48.305 1.00 48.47 172 ASN A N 1
ATOM 1425 C CA . ASN A 1 172 ? -14.836 4.489 48.166 1.00 48.47 172 ASN A CA 1
ATOM 1426 C C . ASN A 1 172 ? -15.932 5.367 48.793 1.00 48.47 172 ASN A C 1
ATOM 1428 O O . ASN A 1 172 ? -15.701 6.532 49.117 1.00 48.47 172 ASN A O 1
ATOM 1432 N N . LEU A 1 173 ? -17.138 4.820 48.970 1.00 47.59 173 LEU A N 1
ATOM 1433 C CA . LEU A 1 173 ? -18.233 5.527 49.627 1.00 47.59 173 LEU A CA 1
ATOM 1434 C C . LEU A 1 173 ? -17.989 5.628 51.139 1.00 47.59 173 LEU A C 1
ATOM 1436 O O . LEU A 1 173 ? -18.286 6.663 51.728 1.00 47.59 173 LEU A O 1
ATOM 1440 N N . GLU A 1 174 ? -17.408 4.599 51.765 1.00 50.38 174 GLU A N 1
ATOM 1441 C CA . GLU A 1 174 ? -17.062 4.651 53.191 1.00 50.38 174 GLU A CA 1
ATOM 1442 C C . GLU A 1 174 ? -15.937 5.648 53.488 1.00 50.38 174 GLU A C 1
ATOM 1444 O O . GLU A 1 174 ? -16.047 6.400 54.455 1.00 50.38 174 GLU A O 1
ATOM 1449 N N . SER A 1 175 ? -14.909 5.740 52.636 1.00 53.78 175 SER A N 1
ATOM 1450 C CA . SER A 1 175 ? -13.851 6.748 52.798 1.00 53.78 175 SER A CA 1
ATOM 1451 C C . SER A 1 175 ? -14.379 8.174 52.621 1.00 53.78 175 SER A C 1
ATOM 1453 O O . SER A 1 175 ? -14.033 9.053 53.404 1.00 53.78 175 SER A O 1
ATOM 1455 N N . TYR A 1 176 ? -15.273 8.396 51.652 1.00 52.41 176 TYR A N 1
ATOM 1456 C CA . TYR A 1 176 ? -15.867 9.713 51.400 1.00 52.41 176 TYR A CA 1
ATOM 1457 C C . TYR A 1 176 ? -16.852 10.141 52.503 1.00 52.41 176 TYR A C 1
ATOM 1459 O O . TYR A 1 176 ? -16.922 11.313 52.872 1.00 52.41 176 TYR A O 1
ATOM 1467 N N . LEU A 1 177 ? -17.610 9.196 53.075 1.00 53.19 177 LEU A N 1
ATOM 1468 C CA . LEU A 1 177 ? -18.477 9.466 54.226 1.00 53.19 177 LEU A CA 1
ATOM 1469 C C . LEU A 1 177 ? -17.674 9.683 55.515 1.00 53.19 177 LEU A C 1
ATOM 1471 O O . LEU A 1 177 ? -18.087 10.502 56.334 1.00 53.19 177 LEU A O 1
ATOM 1475 N N . ALA A 1 178 ? -16.531 9.010 55.676 1.00 63.81 178 ALA A N 1
ATOM 1476 C CA . ALA A 1 178 ? -15.614 9.241 56.789 1.00 63.81 178 ALA A CA 1
ATOM 1477 C C . ALA A 1 178 ? -14.990 10.646 56.722 1.00 63.81 178 ALA A C 1
ATOM 1479 O O . ALA A 1 178 ? -15.032 11.375 57.712 1.00 63.81 178 ALA A O 1
ATOM 1480 N N . GLU A 1 179 ? -14.508 11.068 55.553 1.00 68.75 179 GLU A N 1
ATOM 1481 C CA . GLU A 1 179 ? -13.919 12.399 55.341 1.00 68.75 179 GLU A CA 1
ATOM 1482 C C . GLU A 1 179 ? -14.960 13.516 55.544 1.00 68.75 179 GLU A C 1
ATOM 1484 O O . GLU A 1 179 ? -14.741 14.465 56.294 1.00 68.75 179 GLU A O 1
ATOM 1489 N N . ARG A 1 180 ? -16.173 13.333 55.007 1.00 52.06 180 ARG A N 1
ATOM 1490 C CA . ARG A 1 180 ? -17.278 14.290 55.171 1.00 52.06 180 ARG A CA 1
ATOM 1491 C C . ARG A 1 180 ? -17.872 14.328 56.584 1.00 52.06 180 ARG A C 1
ATOM 1493 O O . ARG A 1 180 ? -18.493 15.322 56.953 1.00 52.06 180 ARG A O 1
ATOM 1500 N N . SER A 1 181 ? -17.719 13.262 57.374 1.00 52.28 181 SER A N 1
ATOM 1501 C CA . SER A 1 181 ? -18.111 13.265 58.791 1.00 52.28 181 SER A CA 1
ATOM 1502 C C . SER A 1 181 ? -17.156 14.088 59.658 1.00 52.28 181 SER A C 1
ATOM 1504 O O . SER A 1 181 ? -17.608 14.704 60.616 1.00 52.28 181 SER A O 1
ATOM 1506 N N . GLN A 1 182 ? -15.878 14.173 59.276 1.00 61.12 182 GLN A N 1
ATOM 1507 C C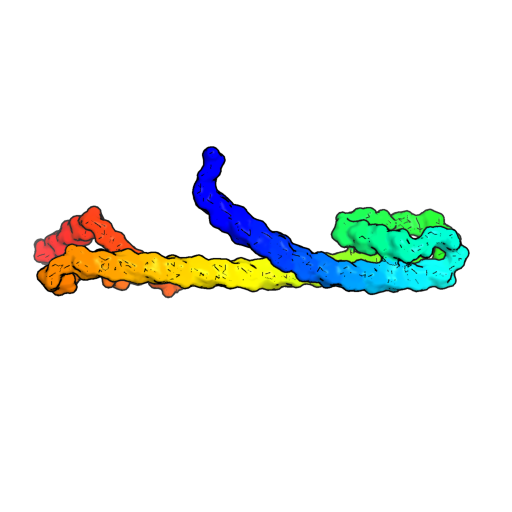A . GLN A 1 182 ? -14.879 14.985 59.974 1.00 61.12 182 GLN A CA 1
ATOM 1508 C C . GLN A 1 182 ? -15.038 16.483 59.676 1.00 61.12 182 GLN A C 1
ATOM 1510 O O . GLN A 1 182 ? -14.923 17.291 60.589 1.00 61.12 182 GLN A O 1
ATOM 1515 N N . GLU A 1 183 ? -15.404 16.863 58.447 1.00 59.84 183 GLU A N 1
ATOM 1516 C CA . GLU A 1 183 ? -15.676 18.269 58.083 1.00 59.84 183 GLU A CA 1
ATOM 1517 C C . GLU A 1 183 ? -16.931 18.870 58.747 1.00 59.84 183 GLU A C 1
ATOM 1519 O O . GLU A 1 183 ? -17.107 20.084 58.747 1.00 59.84 183 GLU A O 1
ATOM 1524 N N . LEU A 1 184 ? -17.834 18.039 59.278 1.00 50.25 184 LEU A N 1
ATOM 1525 C CA . LEU A 1 184 ? -19.046 18.488 59.978 1.00 50.25 184 LEU A CA 1
ATOM 1526 C C . LEU A 1 184 ? -18.856 18.594 61.503 1.00 50.25 184 LEU A C 1
ATOM 1528 O O . LEU A 1 184 ? -19.768 19.067 62.185 1.00 50.25 184 LEU A O 1
ATOM 1532 N N . GLU A 1 185 ? -17.713 18.141 62.028 1.00 50.62 185 GLU A N 1
ATOM 1533 C CA . GLU A 1 185 ? -17.344 18.216 63.451 1.00 50.62 185 GLU A CA 1
ATOM 1534 C C . GLU A 1 185 ? -16.353 19.360 63.774 1.00 50.62 185 GLU A C 1
ATOM 1536 O O . GLU A 1 185 ? -16.078 19.594 64.954 1.00 50.62 185 GLU A O 1
ATOM 1541 N N . GLU A 1 186 ? -15.877 20.108 62.766 1.00 43.84 186 GLU A N 1
ATOM 1542 C CA . GLU A 1 186 ? -15.168 21.401 62.909 1.00 43.84 186 GLU A CA 1
ATOM 1543 C C . GLU A 1 186 ? -16.102 22.609 62.705 1.00 43.84 186 GLU A C 1
ATOM 1545 O O . GLU A 1 186 ? -15.931 23.610 63.445 1.00 43.84 186 GLU A O 1
#

Secondary structure (DSSP, 8-state):
---HHHHHHHHHHHHHHHHHHHHHHHHHHHHHHHHHHHHHHHHHTT--TT--HHHHHHHHHHHHTT-----GGG-TTS-HHHHHHHHHHHHHHHHHHHHHHHHHHHHHHHHHHHHHHHHHHHHHHHHHHHHHHHHHHHS-TTTTT-GGG-S-EE---STT----EE---HHHHHHHHHHHHHTT--

pLDDT: mean 71.61, std 15.22, range [38.06, 92.19]

Organism: Hemiselmis andersenii (NCBI:txid464988)

Foldseek 3Di:
DDDVVVVVVVVLVVVLCVPLVVVLVVVLVVLLLVLLVVLCVLPVVQPPPDDDSVNSSVQLVCLCVVNHDLPPVPCPRDDPVSNVVNSCSSVCSNVVSVVVSVVSSCVSSVVSVVVVVVVVVVVVVVVVVVVVVVVVVVDDPVLVPDPLCPQFDFDPPDPPPDTDGDGCDVVNSVVVVVVVVVVVVD

Radius of gyration: 32.02 Å; Cα contacts (8 Å, |Δi|>4): 91; chains: 1; bounding box: 68×43×94 Å

Sequence (186 aa):
MGFPEYGHFVLMLMQMLQQDMRKFFAIYVIFLFGFSHLLYISSDQQNSGYFSFLDAMRVGFQAVLQQVDLNMENEKQLGPWSVNLVLVIVLCNFFLVSLVLVNLLIAMMSSTYEDINQGAKRQWNLVRARIITNIDKEMSEKERKNKQHMYWEWEDVHKDGERFMTFTTSENLESYLAERSQELEE

Nearest PDB structures (foldseek):
  7rqv-assembly1_A  TM=5.686E-01  e=4.968E-04  Rattus norvegicus
  7rqu-assembly1_A  TM=5.557E-01  e=6.571E-04  Rattus norvegicus
  8jvi-assembly1_B  TM=5.700E-01  e=3.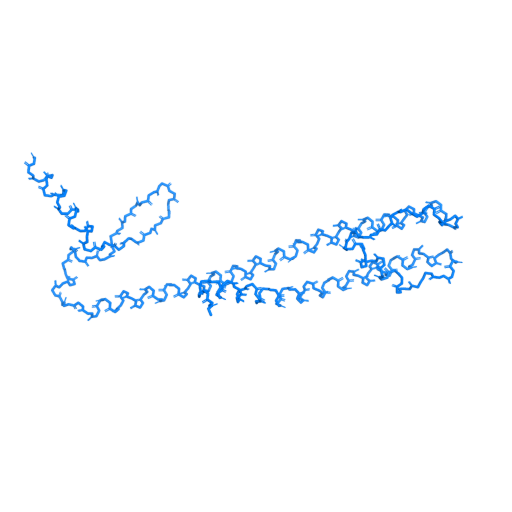329E-03  Homo sapiens
  8w4u-assembly1_D  TM=5.447E-01  e=2.475E-01  Homo sapiens
  8j02-assembly1_A  TM=5.455E-01  e=4.580E-01  Homo sapiens